Protein AF-A0A6B3CW30-F1 (afdb_monomer_lite)

Secondary structure (DSSP, 8-state):
-----STTTS--SEEEE--STTTTGGGGGGGS-GGGHHHHHS-SS---HHHHHHHHHHHHHHHHHTT-EEEEHHHHSTTSTTHHHHHH-GGGG-TTTTEEEETTEEEEEEE-B-SSGGGHHHHHHHHHHHHHTTPEE------TT--B-GGGEEEEEETTEEEEEEEESSSS-HHHHHHHHHHHTTTT-SEEEEEEPPTT---STTTEEE-SSS-EEEPPPPPPPPPTT--GGG----------S--SS----

Foldseek 3Di:
DPPAFFPLRFDDQEDEAEDLLVLCLLVVLVVDDLVCCCVPQVDNGRDPSVVSNVVSVVVVVVCVVVVHHYDYLLVQCVPDPLNVVSNHRPCLRPVQWQKAAGSNQNQAIEGWFWPDPSCPSSNVSSVSSSVSVRHYYQDFDDDPPFGGTRLQWGWGDDPNFTEIEGEDDATGHPVNQVSVCVRCPPPPGPYYHYDYDDPVDRHVNVAWHDNDNPDIDGDPPDPPPPDVDDDPPPPPDDDDPDDDPDDDDDDDD

Radius of gyration: 20.55 Å; chains: 1; bounding box: 49×52×63 Å

pLDDT: mean 84.9, std 19.63, range [30.05, 97.94]

Structure (mmCIF, N/CA/C/O backbone):
data_AF-A0A6B3CW30-F1
#
_entry.id   AF-A0A6B3CW30-F1
#
loop_
_atom_site.group_PDB
_atom_site.id
_atom_site.type_symbol
_atom_site.label_atom_id
_atom_site.label_alt_id
_atom_site.label_comp_id
_atom_site.label_asym_id
_atom_site.label_entity_id
_atom_site.label_seq_id
_atom_site.pdbx_PDB_ins_code
_atom_site.Cartn_x
_atom_site.Cartn_y
_atom_site.Cartn_z
_atom_site.occupancy
_atom_site.B_iso_or_equiv
_atom_site.auth_seq_id
_atom_site.auth_comp_id
_atom_site.auth_asym_id
_atom_site.auth_atom_id
_atom_site.pdbx_PDB_model_num
ATOM 1 N N . MET A 1 1 ? -24.627 1.132 18.236 1.00 42.47 1 MET A N 1
ATOM 2 C CA . MET A 1 1 ? -24.227 0.002 17.378 1.00 42.47 1 MET A CA 1
ATOM 3 C C . MET A 1 1 ? -23.179 0.519 16.415 1.00 42.47 1 MET A C 1
ATOM 5 O O . MET A 1 1 ? -23.536 1.265 15.515 1.00 42.47 1 MET A O 1
ATOM 9 N N . LEU A 1 2 ? -21.903 0.229 16.662 1.00 48.34 2 LEU A N 1
ATOM 10 C CA . LEU A 1 2 ? -20.857 0.372 15.648 1.00 48.34 2 LEU A CA 1
ATOM 11 C C . LEU A 1 2 ? -20.718 -1.011 15.014 1.00 48.34 2 LEU A C 1
ATOM 13 O O . LEU A 1 2 ? -19.964 -1.849 15.498 1.00 48.34 2 LEU A O 1
ATOM 17 N N . GLU A 1 3 ? -21.568 -1.291 14.032 1.00 54.41 3 GLU A N 1
ATOM 18 C CA . GLU A 1 3 ? -21.489 -2.526 13.256 1.00 54.41 3 GLU A CA 1
ATOM 19 C C . GLU A 1 3 ? -20.329 -2.416 12.250 1.00 54.41 3 GLU A C 1
ATOM 21 O O . GLU A 1 3 ? -20.228 -1.436 11.516 1.00 54.41 3 GLU A O 1
ATOM 26 N N . HIS A 1 4 ? -19.459 -3.432 12.245 1.00 59.06 4 HIS A N 1
ATOM 27 C CA . HIS A 1 4 ? -18.542 -3.794 11.154 1.00 59.06 4 HIS A CA 1
ATOM 28 C C . HIS A 1 4 ? -17.498 -2.749 10.718 1.00 59.06 4 HIS A C 1
ATOM 30 O O . HIS A 1 4 ? -17.544 -2.207 9.615 1.00 59.06 4 HIS A O 1
ATOM 36 N N . ILE A 1 5 ? -16.480 -2.536 11.557 1.00 69.44 5 ILE A N 1
ATOM 37 C CA . ILE A 1 5 ? -15.372 -1.605 11.278 1.00 69.44 5 ILE A CA 1
ATOM 38 C C . ILE A 1 5 ? -14.078 -2.272 10.760 1.00 69.44 5 ILE A C 1
ATOM 40 O O . ILE A 1 5 ? -13.119 -1.569 10.498 1.00 69.44 5 ILE A O 1
ATOM 44 N N . ALA A 1 6 ? -13.997 -3.594 10.592 1.00 66.12 6 ALA A N 1
ATOM 45 C CA . ALA A 1 6 ? -12.774 -4.273 10.132 1.00 66.12 6 ALA A CA 1
ATOM 46 C C . ALA A 1 6 ? -12.581 -4.239 8.597 1.00 66.12 6 ALA A C 1
ATOM 48 O O . ALA A 1 6 ? -13.544 -4.035 7.854 1.00 66.12 6 ALA A O 1
ATOM 49 N N . GLU A 1 7 ? -11.354 -4.496 8.108 1.00 69.75 7 GLU A N 1
ATOM 50 C CA . GLU A 1 7 ? -11.043 -4.528 6.661 1.00 69.75 7 GLU A CA 1
ATOM 51 C C . GLU A 1 7 ? -11.840 -5.613 5.924 1.00 69.75 7 GLU A C 1
ATOM 53 O O . GLU A 1 7 ? -12.329 -5.375 4.824 1.00 69.75 7 GLU A O 1
ATOM 58 N N . HIS A 1 8 ? -12.077 -6.769 6.552 1.00 69.19 8 HIS A N 1
ATOM 59 C CA . HIS A 1 8 ? -12.902 -7.836 5.971 1.00 69.19 8 HIS A CA 1
ATOM 60 C C . HIS A 1 8 ? -14.410 -7.561 6.036 1.00 69.19 8 HIS A C 1
ATOM 62 O O . HIS A 1 8 ? -15.180 -8.213 5.334 1.00 69.19 8 HIS A O 1
ATOM 68 N N . SER A 1 9 ? -14.852 -6.627 6.883 1.00 69.25 9 SER A N 1
ATOM 69 C CA . SER A 1 9 ? -16.276 -6.365 7.119 1.00 69.25 9 SER A CA 1
ATOM 70 C C . SER A 1 9 ? -16.791 -5.121 6.397 1.00 69.25 9 SER A C 1
ATOM 72 O O . SER A 1 9 ? -18.001 -4.968 6.235 1.00 69.25 9 SER A O 1
ATOM 74 N N . ARG A 1 10 ? -15.896 -4.228 5.950 1.00 77.81 10 ARG A N 1
ATOM 75 C CA . ARG A 1 10 ? -16.259 -3.040 5.175 1.00 77.81 10 ARG A CA 1
ATOM 76 C C . ARG A 1 10 ? -15.805 -3.184 3.731 1.00 77.81 10 ARG A C 1
ATOM 78 O O . ARG A 1 10 ? -14.625 -3.305 3.428 1.00 77.81 10 ARG A O 1
ATOM 85 N N . ARG A 1 11 ? -16.768 -3.091 2.823 1.00 83.06 11 ARG A N 1
ATOM 86 C CA . ARG A 1 11 ? -16.510 -3.070 1.387 1.00 83.06 11 ARG A CA 1
ATOM 87 C C . ARG A 1 11 ? -15.868 -1.728 0.991 1.00 83.06 11 ARG A C 1
ATOM 89 O O . ARG A 1 11 ? -16.533 -0.706 1.178 1.00 83.06 11 ARG A O 1
ATOM 96 N N . PRO A 1 12 ? -14.644 -1.688 0.430 1.00 87.75 12 PRO A N 1
ATOM 97 C CA . PRO A 1 12 ? -14.127 -0.465 -0.175 1.00 87.75 12 PRO A CA 1
ATOM 98 C C . PRO A 1 12 ? -14.989 -0.036 -1.366 1.00 87.75 12 PRO A C 1
ATOM 100 O O . PRO A 1 12 ? -15.433 -0.867 -2.162 1.00 87.75 12 PRO A O 1
ATOM 103 N N . GLU A 1 13 ? -15.205 1.271 -1.504 1.00 87.00 13 GLU A N 1
ATOM 104 C CA . GLU A 1 13 ? -15.898 1.837 -2.668 1.00 87.00 13 GLU A CA 1
ATOM 105 C C . GLU A 1 13 ? -15.031 1.741 -3.925 1.00 87.00 13 GLU A C 1
ATOM 107 O O . GLU A 1 13 ? -15.529 1.408 -5.003 1.00 87.00 13 GLU A O 1
ATOM 112 N N . ILE A 1 14 ? -13.726 1.987 -3.760 1.00 94.19 14 ILE A N 1
ATOM 113 C CA . ILE A 1 14 ? -12.718 1.994 -4.817 1.00 94.19 14 ILE A CA 1
ATOM 114 C C . ILE A 1 14 ? -11.568 1.058 -4.439 1.00 94.19 14 ILE A C 1
ATOM 116 O O . ILE A 1 14 ? -11.065 1.094 -3.319 1.00 94.19 14 ILE A O 1
ATOM 120 N N . VAL A 1 15 ? -11.121 0.254 -5.401 1.00 96.06 15 VAL A N 1
ATOM 121 C CA . VAL A 1 15 ? -9.870 -0.508 -5.340 1.00 96.06 15 VAL A CA 1
ATOM 122 C C . VAL A 1 15 ? -8.886 0.119 -6.323 1.00 96.06 15 VAL A C 1
ATOM 124 O O . VAL A 1 15 ? -9.154 0.179 -7.527 1.00 96.06 15 VAL A O 1
ATOM 127 N N . LEU A 1 16 ? -7.751 0.591 -5.804 1.00 96.81 16 LEU A N 1
ATOM 128 C CA . LEU A 1 16 ? -6.672 1.149 -6.614 1.00 96.81 16 LEU A CA 1
ATOM 129 C C . LEU A 1 16 ? -5.791 0.046 -7.191 1.00 96.81 16 LEU A C 1
ATOM 131 O O . LEU A 1 16 ? -5.219 -0.759 -6.455 1.00 96.81 16 LEU A O 1
ATOM 135 N N . LEU A 1 17 ? -5.655 0.060 -8.512 1.00 97.19 17 LEU A N 1
ATOM 136 C CA . LEU A 1 17 ? -4.824 -0.861 -9.275 1.00 97.19 17 LEU A CA 1
ATOM 137 C C . LEU A 1 17 ? -3.774 -0.090 -10.077 1.00 97.19 17 LEU A C 1
ATOM 139 O O . LEU A 1 17 ? -3.930 1.096 -10.374 1.00 97.19 17 LEU A O 1
ATOM 143 N N . HIS A 1 18 ? -2.716 -0.779 -10.482 1.00 96.75 18 HIS A N 1
ATOM 144 C CA . HIS A 1 18 ? -1.739 -0.241 -11.414 1.00 96.75 18 HIS A CA 1
ATOM 145 C C . HIS A 1 18 ? -1.259 -1.344 -12.348 1.00 96.75 18 HIS A C 1
ATOM 147 O O . HIS A 1 18 ? -0.779 -2.378 -11.892 1.00 96.75 18 HIS A O 1
ATOM 153 N N . ASP A 1 19 ? -1.399 -1.112 -13.653 1.00 95.38 19 ASP A N 1
ATOM 154 C CA . ASP A 1 19 ? -0.840 -1.988 -14.674 1.00 95.38 19 ASP A CA 1
ATOM 155 C C . ASP A 1 19 ? 0.451 -1.353 -15.216 1.00 95.38 19 ASP A C 1
ATOM 157 O O . ASP A 1 19 ? 0.366 -0.335 -15.908 1.00 95.38 19 ASP A O 1
ATOM 161 N N . PRO A 1 20 ? 1.632 -1.921 -14.917 1.00 93.31 20 PRO A N 1
ATOM 162 C CA . PRO A 1 20 ? 2.909 -1.397 -15.393 1.00 93.31 20 PRO A CA 1
ATOM 163 C C . PRO A 1 20 ? 3.145 -1.644 -16.895 1.00 93.31 20 PRO A C 1
ATOM 165 O O . PRO A 1 20 ? 4.035 -1.034 -17.492 1.00 93.31 20 PRO A O 1
ATOM 168 N N . VAL A 1 21 ? 2.387 -2.545 -17.535 1.00 93.75 21 VAL A N 1
ATOM 169 C CA . VAL A 1 21 ? 2.679 -3.008 -18.903 1.00 93.75 21 VAL A CA 1
ATOM 170 C C . VAL A 1 21 ? 2.445 -1.942 -19.977 1.00 93.75 21 VAL A C 1
ATOM 172 O O . VAL A 1 21 ? 3.343 -1.762 -20.802 1.00 93.75 21 VAL A O 1
ATOM 175 N N . PRO A 1 22 ? 1.312 -1.209 -20.011 1.00 92.50 22 PRO A N 1
ATOM 176 C CA . PRO A 1 22 ? 1.055 -0.207 -21.049 1.00 92.50 22 PRO A CA 1
ATOM 177 C C . PRO A 1 22 ? 2.102 0.909 -21.118 1.00 92.50 22 PRO A C 1
ATOM 179 O O . PRO A 1 22 ? 2.261 1.530 -22.166 1.00 92.50 22 PRO A O 1
ATOM 182 N N . PHE A 1 23 ? 2.818 1.147 -20.018 1.00 91.38 23 PHE A N 1
ATOM 183 C CA . PHE A 1 23 ? 3.852 2.173 -19.912 1.00 91.38 23 PHE A CA 1
ATOM 184 C C . PHE A 1 23 ? 5.266 1.642 -20.183 1.00 91.38 23 PHE A C 1
ATOM 186 O O . PHE A 1 23 ? 6.213 2.419 -20.257 1.00 91.38 23 PHE A O 1
ATOM 193 N N . GLY A 1 24 ? 5.425 0.324 -20.347 1.00 91.69 24 GLY A N 1
ATOM 194 C CA . GLY A 1 24 ? 6.736 -0.303 -20.495 1.00 91.69 24 GLY A CA 1
ATOM 195 C C . GLY A 1 24 ? 7.562 -0.311 -19.206 1.00 91.69 24 GLY A C 1
ATOM 196 O O . GLY A 1 24 ? 8.769 -0.522 -19.278 1.00 91.69 24 GLY A O 1
ATOM 197 N N . ALA A 1 25 ? 6.944 -0.130 -18.032 1.00 93.06 25 ALA A N 1
ATOM 198 C CA . ALA A 1 25 ? 7.663 -0.082 -16.755 1.00 93.06 25 ALA A CA 1
ATOM 199 C C . ALA A 1 25 ? 8.382 -1.403 -16.431 1.00 93.06 25 ALA A C 1
ATOM 201 O O . ALA A 1 25 ? 9.363 -1.413 -15.698 1.00 93.06 25 ALA A O 1
ATOM 202 N N . LEU A 1 26 ? 7.935 -2.527 -17.008 1.00 94.00 26 LEU A N 1
ATOM 203 C CA . LEU A 1 26 ? 8.609 -3.821 -16.861 1.00 94.00 26 LEU A CA 1
ATOM 204 C C . LEU A 1 26 ? 9.876 -3.956 -17.722 1.00 94.00 26 LEU A C 1
ATOM 206 O O . LEU A 1 26 ? 10.670 -4.850 -17.450 1.00 94.00 26 LEU A O 1
ATOM 210 N N . ASN A 1 27 ? 10.104 -3.085 -18.714 1.00 92.88 27 ASN A N 1
ATOM 211 C CA . ASN A 1 27 ? 11.265 -3.183 -19.612 1.00 92.88 27 ASN A CA 1
ATOM 212 C C . ASN A 1 27 ? 12.592 -3.001 -18.861 1.00 92.88 27 ASN A C 1
ATOM 214 O O . ASN A 1 27 ? 13.607 -3.562 -19.251 1.00 92.88 27 ASN A O 1
ATOM 218 N N . VAL A 1 28 ? 12.592 -2.269 -17.741 1.00 91.81 28 VAL A N 1
ATOM 219 C CA . VAL A 1 28 ? 13.783 -2.130 -16.886 1.00 91.81 28 VAL A CA 1
ATOM 220 C C . VAL A 1 28 ? 14.254 -3.479 -16.320 1.00 91.81 28 VAL A C 1
ATOM 222 O O . VAL A 1 28 ? 15.427 -3.639 -15.989 1.00 91.81 28 VAL A O 1
ATOM 225 N N . LEU A 1 29 ? 13.362 -4.475 -16.239 1.00 91.56 29 LEU A N 1
ATOM 226 C CA . LEU A 1 29 ? 13.707 -5.828 -15.802 1.00 91.56 29 LEU A CA 1
ATOM 227 C C . LEU A 1 29 ? 14.530 -6.586 -16.858 1.00 91.56 29 LEU A C 1
ATOM 229 O O . LEU A 1 29 ? 15.273 -7.486 -16.480 1.00 91.56 29 LEU A O 1
ATOM 233 N N . ASP A 1 30 ? 14.434 -6.223 -18.144 1.00 89.31 30 ASP A N 1
ATOM 234 C CA . ASP A 1 30 ? 15.264 -6.795 -19.220 1.00 89.31 30 ASP A CA 1
ATOM 235 C C . ASP A 1 30 ? 16.729 -6.329 -19.135 1.00 89.31 30 ASP A C 1
ATOM 237 O O . ASP A 1 30 ? 17.635 -6.984 -19.650 1.00 89.31 30 ASP A O 1
ATOM 241 N N . GLU A 1 31 ? 16.970 -5.184 -18.493 1.00 90.62 31 GLU A N 1
ATOM 242 C CA . GLU A 1 31 ? 18.283 -4.535 -18.427 1.00 90.62 31 GLU A CA 1
ATOM 243 C C . GLU A 1 31 ? 19.125 -4.992 -17.225 1.00 90.62 31 GLU A C 1
ATOM 245 O O . GLU A 1 31 ? 20.309 -4.654 -17.125 1.00 90.62 31 GLU A O 1
ATOM 250 N N . VAL A 1 32 ? 18.531 -5.748 -16.297 1.00 91.50 32 VAL A N 1
ATOM 251 C CA . VAL A 1 32 ? 19.180 -6.173 -15.053 1.00 91.50 32 VAL A CA 1
ATOM 252 C C . VAL A 1 32 ? 19.391 -7.689 -15.049 1.00 91.50 32 VAL A C 1
ATOM 254 O O . VAL A 1 32 ? 18.423 -8.437 -15.196 1.00 91.50 32 VAL A O 1
ATOM 257 N N . PRO A 1 33 ? 20.632 -8.175 -14.838 1.00 90.62 33 PRO A N 1
ATOM 258 C CA . PRO A 1 33 ? 20.894 -9.601 -14.674 1.00 90.62 33 PRO A CA 1
ATOM 259 C C . PRO A 1 33 ? 20.015 -10.213 -13.578 1.00 90.62 33 PRO A C 1
ATOM 261 O O . PRO A 1 33 ? 19.844 -9.626 -12.510 1.00 90.62 33 PRO A O 1
ATOM 264 N N . GLY A 1 34 ? 19.481 -11.415 -13.815 1.00 88.50 34 GLY A N 1
ATOM 265 C CA . GLY A 1 34 ? 18.516 -12.045 -12.901 1.00 88.50 34 GLY A CA 1
ATOM 266 C C . GLY A 1 34 ? 19.021 -12.210 -11.461 1.00 88.50 34 GLY A C 1
ATOM 267 O O . GLY A 1 34 ? 18.241 -12.093 -10.522 1.00 88.50 34 GLY A O 1
ATOM 268 N N . GLU A 1 35 ? 20.325 -12.416 -11.278 1.00 89.81 35 GLU A N 1
ATOM 269 C CA . GLU A 1 35 ? 20.983 -12.516 -9.968 1.00 89.81 35 GLU A CA 1
ATOM 270 C C . GLU A 1 35 ? 21.054 -11.193 -9.186 1.00 89.81 35 GLU A C 1
ATOM 272 O O . GLU A 1 35 ? 21.127 -11.218 -7.960 1.00 89.81 35 GLU A O 1
ATOM 277 N N . GLU A 1 36 ? 20.965 -10.045 -9.863 1.00 93.00 36 GLU A N 1
ATOM 278 C CA . GLU A 1 36 ? 20.975 -8.709 -9.246 1.00 93.00 36 GLU A CA 1
ATOM 279 C C . GLU A 1 36 ? 19.564 -8.123 -9.063 1.00 93.00 36 GLU A C 1
ATOM 281 O O . GLU A 1 36 ? 19.387 -7.065 -8.451 1.00 93.00 36 GLU A O 1
ATOM 286 N N . MET A 1 37 ? 18.541 -8.783 -9.611 1.00 92.81 37 MET A N 1
ATOM 287 C CA . MET A 1 37 ? 17.198 -8.220 -9.741 1.00 92.81 37 MET A CA 1
ATOM 288 C C . MET A 1 37 ? 16.534 -7.933 -8.387 1.00 92.81 37 MET A C 1
ATOM 290 O O . MET A 1 37 ? 15.904 -6.884 -8.217 1.00 92.81 37 MET A O 1
ATOM 294 N N . GLU A 1 38 ? 16.713 -8.816 -7.400 1.00 91.81 38 GLU A N 1
ATOM 295 C CA . GLU A 1 38 ? 16.127 -8.626 -6.067 1.00 91.81 38 GLU A CA 1
ATOM 296 C C . GLU A 1 38 ? 16.786 -7.451 -5.339 1.00 91.81 38 GLU A C 1
ATOM 298 O O . GLU A 1 38 ? 16.105 -6.686 -4.660 1.00 91.81 38 GLU A O 1
ATOM 303 N N . GLU A 1 39 ? 18.094 -7.262 -5.507 1.00 90.62 39 GLU A N 1
ATOM 304 C CA . GLU A 1 39 ? 18.825 -6.169 -4.868 1.00 90.62 39 GLU A CA 1
ATOM 305 C C . GLU A 1 39 ? 18.504 -4.817 -5.512 1.00 90.62 39 GLU A C 1
ATOM 307 O O . GLU A 1 39 ? 18.249 -3.838 -4.806 1.00 90.62 39 GLU A O 1
ATOM 312 N N . ARG A 1 40 ? 18.502 -4.767 -6.848 1.00 92.50 40 ARG A N 1
ATOM 313 C CA . ARG A 1 40 ? 18.401 -3.514 -7.604 1.00 92.50 40 ARG A CA 1
ATOM 314 C C . ARG A 1 40 ? 16.969 -3.047 -7.803 1.00 92.50 40 ARG A C 1
ATOM 316 O O . ARG A 1 40 ? 16.727 -1.845 -7.774 1.00 92.50 40 ARG A O 1
ATOM 323 N N . LEU A 1 41 ? 16.045 -3.979 -8.026 1.00 93.81 41 LEU A N 1
ATOM 324 C CA . LEU A 1 41 ? 14.675 -3.674 -8.445 1.00 93.81 41 LEU A CA 1
ATOM 325 C C . LEU A 1 41 ? 13.610 -4.257 -7.513 1.00 93.81 41 LEU A C 1
ATOM 327 O O . LEU A 1 41 ? 12.448 -3.896 -7.652 1.00 93.81 41 LEU A O 1
ATOM 331 N N . LEU A 1 42 ? 13.997 -5.093 -6.539 1.00 94.62 42 LEU A N 1
ATOM 332 C CA . LEU A 1 42 ? 13.097 -5.801 -5.615 1.00 94.62 42 LEU A CA 1
ATOM 333 C C . LEU A 1 42 ? 12.217 -6.869 -6.283 1.00 94.62 42 LEU A C 1
ATOM 335 O O . LEU A 1 42 ? 11.208 -7.291 -5.718 1.00 94.62 42 LEU A O 1
ATOM 339 N N . PHE A 1 43 ? 12.638 -7.372 -7.446 1.00 94.25 43 PHE A N 1
ATOM 340 C CA . PHE A 1 43 ? 11.983 -8.477 -8.145 1.00 94.25 43 PHE A CA 1
ATOM 341 C C . PHE A 1 43 ? 12.799 -9.762 -8.005 1.00 94.25 43 PHE A C 1
ATOM 343 O O . PHE A 1 43 ? 14.012 -9.766 -8.158 1.00 94.25 43 PHE A O 1
ATOM 350 N N . ARG A 1 44 ? 12.133 -10.889 -7.735 1.00 91.62 44 ARG A N 1
ATOM 351 C CA . ARG A 1 44 ? 12.808 -12.201 -7.645 1.00 91.62 44 ARG A CA 1
ATOM 352 C C . ARG A 1 44 ? 13.129 -12.811 -9.005 1.00 91.62 44 ARG A C 1
ATOM 354 O O . ARG A 1 44 ? 13.963 -13.704 -9.096 1.00 91.62 44 ARG A O 1
ATOM 361 N N . ALA A 1 45 ? 12.379 -12.413 -10.023 1.00 91.50 45 ALA A N 1
ATOM 362 C CA . ALA A 1 45 ? 12.503 -12.911 -11.378 1.00 91.50 45 ALA A CA 1
ATOM 363 C C . ALA A 1 45 ? 11.769 -11.975 -12.334 1.00 91.50 45 ALA A C 1
ATOM 365 O O . ALA A 1 45 ? 10.823 -11.282 -11.946 1.00 91.50 45 ALA A O 1
ATOM 366 N N . GLN A 1 46 ? 12.168 -12.035 -13.599 1.00 90.75 46 GLN A N 1
ATOM 367 C CA . GLN A 1 46 ? 11.485 -11.344 -14.671 1.00 90.75 46 GLN A CA 1
ATOM 368 C C . GLN A 1 46 ? 10.133 -12.019 -14.971 1.00 90.75 46 GLN A C 1
ATOM 370 O O . GLN A 1 46 ? 10.099 -13.227 -15.238 1.00 90.75 46 GLN A O 1
ATOM 375 N N . PRO A 1 47 ? 9.010 -11.283 -14.946 1.00 92.00 47 PRO A N 1
ATOM 376 C CA . PRO A 1 47 ? 7.731 -11.811 -15.386 1.00 92.00 47 PRO A CA 1
ATOM 377 C C . PRO A 1 47 ? 7.687 -11.914 -16.915 1.00 92.00 47 PRO A C 1
ATOM 379 O O . PRO A 1 47 ? 8.212 -11.068 -17.634 1.00 92.00 47 PRO A O 1
ATOM 382 N N . GLU A 1 48 ? 6.978 -12.915 -17.434 1.00 93.94 48 GLU A N 1
ATOM 383 C CA . GLU A 1 48 ? 6.627 -12.936 -18.853 1.00 93.94 48 GLU A CA 1
ATOM 384 C C . GLU A 1 48 ? 5.540 -11.877 -19.115 1.00 93.94 48 GLU A C 1
ATOM 386 O O . GLU A 1 48 ? 4.368 -12.089 -18.793 1.00 93.94 48 GLU A O 1
ATOM 391 N N . THR A 1 49 ? 5.919 -10.738 -19.701 1.00 94.00 49 THR A N 1
ATOM 392 C CA . THR A 1 49 ? 5.082 -9.529 -19.837 1.00 94.00 49 THR A CA 1
ATOM 393 C C . THR A 1 49 ? 3.687 -9.798 -20.398 1.00 94.00 49 THR A C 1
ATOM 395 O O . THR A 1 49 ? 2.692 -9.305 -19.865 1.00 94.00 49 THR A O 1
ATOM 398 N N . ARG A 1 50 ? 3.575 -10.619 -21.452 1.00 94.19 50 ARG A N 1
ATOM 399 C CA . ARG A 1 50 ? 2.277 -10.926 -22.073 1.00 94.19 50 ARG A CA 1
ATOM 400 C C . ARG A 1 50 ? 1.362 -11.688 -21.119 1.00 94.19 50 ARG A C 1
ATOM 402 O O . ARG A 1 50 ? 0.181 -11.364 -21.005 1.00 94.19 50 ARG A O 1
ATOM 409 N N . ARG A 1 51 ? 1.894 -12.703 -20.441 1.00 96.44 51 ARG A N 1
ATOM 410 C CA . ARG A 1 51 ? 1.143 -13.482 -19.457 1.00 96.44 51 ARG A CA 1
ATOM 411 C C . ARG A 1 51 ? 0.799 -12.653 -18.228 1.00 96.44 51 ARG A C 1
ATOM 413 O O . ARG A 1 51 ? -0.334 -12.749 -17.765 1.00 96.44 51 ARG A O 1
ATOM 420 N N . PHE A 1 52 ? 1.720 -11.818 -17.753 1.00 95.62 52 PHE A N 1
ATOM 421 C CA . PHE A 1 52 ? 1.462 -10.884 -16.661 1.00 95.62 52 PHE A CA 1
ATOM 422 C C . PHE A 1 52 ? 0.280 -9.962 -16.993 1.00 95.62 52 PHE A C 1
ATOM 424 O O . PHE A 1 52 ? -0.670 -9.900 -16.220 1.00 95.62 52 PHE A O 1
ATOM 431 N N . ALA A 1 53 ? 0.272 -9.337 -18.176 1.00 95.50 53 ALA A N 1
ATOM 432 C CA . ALA A 1 53 ? -0.816 -8.452 -18.601 1.00 95.50 53 ALA A CA 1
ATOM 433 C C . ALA A 1 53 ? -2.180 -9.168 -18.626 1.00 95.50 53 ALA A C 1
ATOM 435 O O . ALA A 1 53 ? -3.188 -8.634 -18.163 1.00 95.50 53 ALA A O 1
ATOM 436 N N . LEU A 1 54 ? -2.216 -10.409 -19.131 1.00 97.44 54 LEU A N 1
ATOM 437 C CA . LEU A 1 54 ? -3.433 -11.227 -19.137 1.00 97.44 54 LEU A CA 1
ATOM 438 C C . LEU A 1 54 ? -3.913 -11.552 -17.716 1.00 97.44 54 LEU A C 1
ATOM 440 O O . LEU A 1 54 ? -5.109 -11.470 -17.443 1.00 97.44 54 LEU A O 1
ATOM 444 N N . GLN A 1 55 ? -2.995 -11.898 -16.811 1.00 97.50 55 GLN A N 1
ATOM 445 C CA . GLN A 1 55 ? -3.315 -12.194 -15.413 1.00 97.50 55 GLN A CA 1
ATOM 446 C C . GLN A 1 55 ? -3.792 -10.949 -14.660 1.00 97.50 55 GLN A C 1
ATOM 448 O O . GLN A 1 55 ? -4.779 -11.030 -13.933 1.00 97.50 55 GLN A O 1
ATOM 453 N N . HIS A 1 56 ? -3.144 -9.803 -14.870 1.00 97.00 56 HIS A N 1
ATOM 454 C CA . HIS A 1 56 ? -3.529 -8.540 -14.250 1.00 97.00 56 HIS A CA 1
ATOM 455 C C . HIS A 1 56 ? -4.922 -8.088 -14.711 1.00 97.00 56 HIS A C 1
ATOM 457 O O . HIS A 1 56 ? -5.762 -7.728 -13.886 1.00 97.00 56 HIS A O 1
ATOM 463 N N . ARG A 1 57 ? -5.221 -8.189 -16.016 1.00 96.88 57 ARG A N 1
ATOM 464 C CA . ARG A 1 57 ? -6.569 -7.918 -16.539 1.00 96.88 57 ARG A CA 1
ATOM 465 C C . ARG A 1 57 ? -7.612 -8.855 -15.930 1.00 96.88 57 ARG A C 1
ATOM 467 O O . ARG A 1 57 ? -8.628 -8.373 -15.445 1.00 96.88 57 ARG A O 1
ATOM 474 N N . ALA A 1 58 ? -7.353 -10.163 -15.913 1.00 97.94 58 ALA A N 1
ATOM 475 C CA . ALA A 1 58 ? -8.281 -11.132 -15.331 1.00 97.94 58 ALA A CA 1
ATOM 476 C C . ALA A 1 58 ? -8.525 -10.873 -13.832 1.00 97.94 58 ALA A C 1
ATOM 478 O O . ALA A 1 58 ? -9.647 -11.015 -13.350 1.00 97.94 58 ALA A O 1
ATOM 479 N N . PHE A 1 59 ? -7.491 -10.454 -13.097 1.00 97.44 59 PHE A N 1
ATOM 480 C CA . PHE A 1 59 ? -7.606 -10.044 -11.699 1.00 97.44 59 PHE A CA 1
ATOM 481 C C . PHE A 1 59 ? -8.499 -8.806 -11.536 1.00 97.44 59 PHE A C 1
ATOM 483 O O . PHE A 1 59 ? -9.441 -8.836 -10.746 1.00 97.44 59 PHE A O 1
ATOM 490 N N . ALA A 1 60 ? -8.268 -7.751 -12.323 1.00 96.75 60 ALA A N 1
ATOM 491 C CA . ALA A 1 60 ? -9.094 -6.544 -12.300 1.00 96.75 60 ALA A CA 1
ATOM 492 C C . ALA A 1 60 ? -10.562 -6.831 -12.671 1.00 96.75 60 ALA A C 1
ATOM 494 O O . ALA A 1 60 ? -11.477 -6.345 -12.008 1.00 96.75 60 ALA A O 1
ATOM 495 N N . GLU A 1 61 ? -10.798 -7.671 -13.684 1.00 97.56 61 GLU A N 1
ATOM 496 C CA . GLU A 1 61 ? -12.137 -8.113 -14.090 1.00 97.56 61 GLU A CA 1
ATOM 497 C C . GLU A 1 61 ? -12.841 -8.911 -12.985 1.00 97.56 61 GLU A C 1
ATOM 499 O O . GLU A 1 61 ? -14.036 -8.720 -12.768 1.00 97.56 61 GLU A O 1
ATOM 504 N N . ALA A 1 62 ? -12.123 -9.762 -12.246 1.00 97.75 62 ALA A N 1
ATOM 505 C CA . ALA A 1 62 ? -12.690 -10.504 -11.121 1.00 97.75 62 ALA A CA 1
ATOM 506 C C . ALA A 1 62 ? -13.112 -9.577 -9.966 1.00 97.75 62 ALA A C 1
ATOM 508 O O . ALA A 1 62 ? -14.194 -9.749 -9.401 1.00 97.75 62 ALA A O 1
ATOM 509 N N . ILE A 1 63 ? -12.299 -8.563 -9.648 1.00 95.81 63 ILE A N 1
ATOM 510 C CA . ILE A 1 63 ? -12.631 -7.544 -8.639 1.00 95.81 63 ILE A CA 1
ATOM 511 C C . ILE A 1 63 ? -13.861 -6.742 -9.083 1.00 95.81 63 ILE A C 1
ATOM 513 O O . ILE A 1 63 ? -14.828 -6.609 -8.329 1.00 95.81 63 ILE A O 1
ATOM 517 N N . ALA A 1 64 ? -13.874 -6.263 -10.327 1.00 95.44 64 ALA A N 1
ATOM 518 C CA . ALA A 1 64 ? -15.016 -5.544 -10.879 1.00 95.44 64 ALA A CA 1
ATOM 519 C C . ALA A 1 64 ? -16.283 -6.419 -10.932 1.00 95.44 64 ALA A C 1
ATOM 521 O O . ALA A 1 64 ? -17.372 -5.949 -10.610 1.00 95.44 64 ALA A O 1
ATOM 522 N N . GLY A 1 65 ? -16.150 -7.707 -11.263 1.00 96.12 65 GLY A N 1
ATOM 523 C CA . GLY A 1 65 ? -17.240 -8.686 -11.287 1.00 96.12 65 GLY A CA 1
ATOM 524 C C . GLY A 1 65 ? -17.835 -8.986 -9.907 1.00 96.12 65 GLY A C 1
ATOM 525 O O . GLY A 1 65 ? -19.032 -9.244 -9.801 1.00 96.12 65 GLY A O 1
ATOM 526 N N . ALA A 1 66 ? -17.043 -8.864 -8.837 1.00 93.75 66 ALA A N 1
ATOM 527 C CA . ALA A 1 66 ? -17.540 -8.853 -7.457 1.00 93.75 66 ALA A CA 1
ATOM 528 C C . ALA A 1 66 ? -18.229 -7.518 -7.072 1.00 93.75 66 ALA A C 1
ATOM 530 O O . ALA A 1 66 ? -18.754 -7.364 -5.966 1.00 93.75 66 ALA A O 1
ATOM 531 N N . GLY A 1 67 ? -18.271 -6.556 -8.000 1.00 93.44 67 GLY A N 1
ATOM 532 C CA . GLY A 1 67 ? -18.973 -5.275 -7.932 1.00 93.44 67 GLY A CA 1
ATOM 533 C C . GLY A 1 67 ? -18.154 -4.132 -7.328 1.00 93.44 67 GLY A C 1
ATOM 534 O O . GLY A 1 67 ? -18.733 -3.150 -6.868 1.00 93.44 67 GLY A O 1
ATOM 535 N N . PHE A 1 68 ? -16.840 -4.281 -7.177 1.00 94.31 68 PHE A N 1
ATOM 536 C CA . PHE A 1 68 ? -15.984 -3.193 -6.697 1.00 94.31 68 PHE A CA 1
ATOM 537 C C . PHE A 1 68 ? -15.689 -2.203 -7.827 1.00 94.31 68 PHE A C 1
ATOM 539 O O . PHE A 1 68 ? -15.580 -2.594 -8.989 1.00 94.31 68 PHE A O 1
ATOM 546 N N . THR A 1 69 ? -15.506 -0.925 -7.494 1.00 95.62 69 THR A N 1
ATOM 547 C CA . THR A 1 69 ? -15.047 0.058 -8.481 1.00 95.62 69 THR A CA 1
ATOM 548 C C . THR A 1 69 ? -13.531 -0.008 -8.583 1.00 95.62 69 THR A C 1
ATOM 550 O O . THR A 1 69 ? -12.830 0.357 -7.646 1.00 95.62 69 THR A O 1
ATOM 553 N N . CYS A 1 70 ? -13.000 -0.436 -9.722 1.00 96.56 70 CYS A N 1
ATOM 554 C CA . CYS A 1 70 ? -11.565 -0.352 -9.981 1.00 96.56 70 CYS A CA 1
ATOM 555 C C . CYS A 1 70 ? -11.199 1.026 -10.552 1.00 96.56 70 CYS A C 1
ATOM 557 O O . CYS A 1 70 ? -11.912 1.571 -11.405 1.00 96.56 70 CYS A O 1
ATOM 559 N N . ARG A 1 71 ? -10.080 1.587 -10.091 1.00 97.12 71 ARG A N 1
ATOM 560 C CA . ARG A 1 71 ? -9.450 2.788 -10.660 1.00 97.12 71 ARG A CA 1
ATOM 561 C C . ARG A 1 71 ? -7.964 2.537 -10.841 1.00 97.12 71 ARG A C 1
ATOM 563 O O . ARG A 1 71 ? -7.330 1.963 -9.956 1.00 97.12 71 ARG A O 1
ATOM 570 N N . TYR A 1 72 ? -7.421 2.968 -11.973 1.00 96.44 72 TYR A N 1
ATOM 571 C CA . TYR A 1 72 ? -6.001 2.804 -12.255 1.00 96.44 72 TYR A CA 1
ATOM 572 C C . TYR A 1 72 ? -5.216 4.046 -11.848 1.00 96.44 72 TYR A C 1
ATOM 574 O O . TYR A 1 72 ? -5.640 5.166 -12.125 1.00 96.44 72 TYR A O 1
ATOM 582 N N . LEU A 1 73 ? -4.033 3.862 -11.251 1.00 95.38 73 LEU A N 1
ATOM 583 C CA . LEU A 1 73 ? -3.181 4.992 -10.858 1.00 95.38 73 LEU A CA 1
ATOM 584 C C . LEU A 1 73 ? -2.899 5.942 -12.026 1.00 95.38 73 LEU A C 1
ATOM 586 O O . LEU A 1 73 ? -3.010 7.149 -11.856 1.00 95.38 73 LEU A O 1
ATOM 590 N N . GLY A 1 74 ? -2.597 5.409 -13.215 1.00 91.88 74 GLY A N 1
ATOM 591 C CA . GLY A 1 74 ? -2.294 6.226 -14.394 1.00 91.88 74 GLY A CA 1
ATOM 592 C C . GLY A 1 74 ? -3.439 7.156 -14.813 1.00 91.88 74 GLY A C 1
ATOM 593 O O . GLY A 1 74 ? -3.175 8.239 -15.320 1.00 91.88 74 GLY A O 1
ATOM 594 N N . GLU A 1 75 ? -4.693 6.772 -14.554 1.00 93.38 75 GLU A N 1
ATOM 595 C CA . GLU A 1 75 ? -5.870 7.618 -14.805 1.00 93.38 75 GLU A CA 1
ATOM 596 C C . GLU A 1 75 ? -5.977 8.742 -13.769 1.00 93.38 75 GLU A C 1
ATOM 598 O O . GLU A 1 75 ? -6.337 9.865 -14.105 1.00 93.38 75 GLU A O 1
ATOM 603 N N . LEU A 1 76 ? -5.652 8.442 -12.508 1.00 95.19 76 LEU A N 1
ATOM 604 C CA . LEU A 1 76 ? -5.764 9.382 -11.392 1.00 95.19 76 LEU A CA 1
ATOM 605 C C . LEU A 1 76 ? -4.629 10.410 -11.365 1.00 95.19 76 LEU A C 1
ATOM 607 O O . LEU A 1 76 ? -4.840 11.536 -10.927 1.00 95.19 76 LEU A O 1
ATOM 611 N N . VAL A 1 77 ? -3.432 10.035 -11.829 1.00 95.44 77 VAL A N 1
ATOM 612 C CA . VAL A 1 77 ? -2.243 10.903 -11.802 1.00 95.44 77 VAL A CA 1
ATOM 613 C C . VAL A 1 77 ? -1.852 11.467 -13.172 1.00 95.44 77 VAL A C 1
ATOM 615 O O . VAL A 1 77 ? -0.809 12.112 -13.267 1.00 95.44 77 VAL A O 1
ATOM 618 N N . GLY A 1 78 ? -2.662 11.241 -14.214 1.00 90.25 78 GLY A N 1
ATOM 619 C CA . GLY A 1 78 ? -2.361 11.541 -15.625 1.00 90.25 78 GLY A CA 1
ATOM 620 C C . GLY A 1 78 ? -1.851 12.957 -15.911 1.00 90.25 78 GLY A C 1
ATOM 621 O O . GLY A 1 78 ? -0.908 13.128 -16.678 1.00 90.25 78 GLY A O 1
ATOM 622 N N . ASP A 1 79 ? -2.420 13.957 -15.238 1.00 89.56 79 ASP A N 1
ATOM 623 C CA . ASP A 1 79 ? -2.062 15.374 -15.413 1.00 89.56 79 ASP A CA 1
ATOM 624 C C . ASP A 1 79 ? -1.061 15.886 -14.362 1.00 89.56 79 ASP A C 1
ATOM 626 O O . ASP A 1 79 ? -0.742 17.075 -14.300 1.00 89.56 79 ASP A O 1
ATOM 630 N N . SER A 1 80 ? -0.575 15.003 -13.489 1.00 93.25 80 SER A N 1
ATOM 631 C CA . SER A 1 80 ? 0.289 15.373 -12.372 1.00 93.25 80 SER A CA 1
ATOM 632 C C . SER A 1 80 ? 1.774 15.252 -12.726 1.00 93.25 80 SER A C 1
ATOM 634 O O . SER A 1 80 ? 2.182 14.492 -13.607 1.00 93.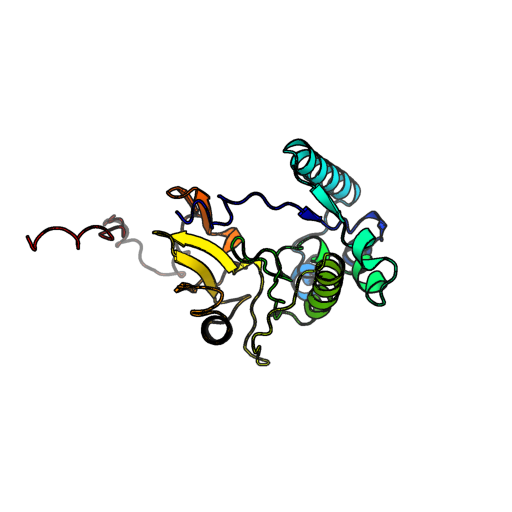25 80 SER A O 1
ATOM 636 N N . ALA A 1 81 ? 2.625 15.942 -11.963 1.00 92.88 81 ALA A N 1
ATOM 637 C CA . ALA A 1 81 ? 4.076 15.878 -12.142 1.00 92.88 81 ALA A CA 1
ATOM 638 C C . ALA A 1 81 ? 4.671 14.475 -11.895 1.00 92.88 81 ALA A C 1
ATOM 640 O O . ALA A 1 81 ? 5.786 14.202 -12.340 1.00 92.88 81 ALA A O 1
ATOM 641 N N . CYS A 1 82 ? 3.953 13.581 -11.203 1.00 93.50 82 CYS A N 1
ATOM 642 C CA . CYS A 1 82 ? 4.422 12.231 -10.897 1.00 93.50 82 CYS A CA 1
ATOM 643 C C . CYS A 1 82 ? 3.962 11.173 -11.917 1.00 93.50 82 CYS A C 1
ATOM 645 O O . CYS A 1 82 ? 4.321 10.006 -11.770 1.00 93.50 82 CYS A O 1
ATOM 647 N N . PHE A 1 83 ? 3.254 11.558 -12.990 1.00 92.75 83 PHE A N 1
ATOM 648 C CA . PHE A 1 83 ? 2.828 10.625 -14.043 1.00 92.75 83 PHE A CA 1
ATOM 649 C C . PHE A 1 83 ? 3.999 9.841 -14.654 1.00 92.75 83 PHE A C 1
ATOM 651 O O . PHE A 1 83 ? 3.894 8.638 -14.880 1.00 92.75 83 PHE A O 1
ATOM 658 N N . GLY A 1 84 ? 5.146 10.498 -14.864 1.00 91.62 84 GLY A N 1
ATOM 659 C CA . GLY A 1 84 ? 6.346 9.837 -15.386 1.00 91.62 84 GLY A CA 1
ATOM 660 C C . GLY A 1 84 ? 6.843 8.705 -14.482 1.00 91.62 84 GLY A C 1
ATOM 661 O O . GLY A 1 84 ? 7.207 7.650 -14.986 1.00 91.62 84 GLY A O 1
ATOM 662 N N . ILE A 1 85 ? 6.775 8.896 -13.159 1.00 91.31 85 ILE A N 1
ATOM 663 C CA . ILE A 1 85 ? 7.126 7.870 -12.164 1.00 91.31 85 ILE A CA 1
ATOM 664 C C . ILE A 1 85 ? 6.141 6.706 -12.267 1.00 91.31 85 ILE A C 1
ATOM 666 O O . ILE A 1 85 ? 6.563 5.553 -12.336 1.00 91.31 85 ILE A O 1
ATOM 670 N N . ALA A 1 86 ? 4.840 7.015 -12.351 1.00 89.25 86 ALA A N 1
ATOM 671 C CA . ALA A 1 86 ? 3.798 6.012 -12.533 1.00 89.25 86 ALA A CA 1
ATOM 672 C C . ALA A 1 86 ? 4.019 5.148 -13.782 1.00 89.25 86 ALA A C 1
ATOM 674 O O . ALA A 1 86 ? 3.695 3.969 -13.770 1.00 89.25 86 ALA A O 1
ATOM 675 N N . GLY A 1 87 ? 4.591 5.714 -14.845 1.00 91.06 87 GLY A N 1
ATOM 676 C CA . GLY A 1 87 ? 4.898 4.977 -16.067 1.00 91.06 87 GLY A CA 1
ATOM 677 C C . GLY A 1 87 ? 6.214 4.192 -16.056 1.00 91.06 87 GLY A C 1
ATOM 678 O O . GLY A 1 87 ? 6.423 3.381 -16.952 1.00 91.06 87 GLY A O 1
ATOM 679 N N . SER A 1 88 ? 7.110 4.422 -15.093 1.00 92.88 88 SER A N 1
ATOM 680 C CA . SER A 1 88 ? 8.464 3.846 -15.108 1.00 92.88 88 SER A CA 1
ATOM 681 C C . SER A 1 88 ? 8.777 2.900 -13.952 1.00 92.88 88 SER A C 1
ATOM 683 O O . SER A 1 88 ? 9.735 2.141 -14.053 1.00 92.88 88 SER A O 1
ATOM 685 N N . ASP A 1 89 ? 8.030 2.960 -12.848 1.00 95.00 89 ASP A N 1
ATOM 686 C CA . ASP A 1 89 ? 8.313 2.156 -11.658 1.00 95.00 89 ASP A CA 1
ATOM 687 C C . ASP A 1 89 ? 7.537 0.824 -11.671 1.00 95.00 89 ASP A C 1
ATOM 689 O O . ASP A 1 89 ? 6.314 0.822 -11.502 1.00 95.00 89 ASP A O 1
ATOM 693 N N . PRO A 1 90 ? 8.213 -0.330 -11.830 1.00 94.94 90 PRO A N 1
ATOM 694 C CA . PRO A 1 90 ? 7.538 -1.623 -11.862 1.00 94.94 90 PRO A CA 1
ATOM 695 C C . PRO A 1 90 ? 6.944 -2.031 -10.503 1.00 94.94 90 PRO A C 1
ATOM 697 O O . PRO A 1 90 ? 6.028 -2.852 -10.472 1.00 94.94 90 PRO A O 1
ATOM 700 N N . ASN A 1 91 ? 7.422 -1.481 -9.378 1.00 96.06 91 ASN A N 1
ATOM 701 C CA . ASN A 1 91 ? 6.927 -1.840 -8.044 1.00 96.06 91 ASN A CA 1
ATOM 702 C C . ASN A 1 91 ? 5.557 -1.225 -7.731 1.00 96.06 91 ASN A C 1
ATOM 704 O O . ASN A 1 91 ? 4.850 -1.746 -6.869 1.00 96.06 91 ASN A O 1
ATOM 708 N N . LEU A 1 92 ? 5.123 -0.196 -8.471 1.00 95.38 92 LEU A N 1
ATOM 709 C CA . LEU A 1 92 ? 3.812 0.440 -8.284 1.00 95.38 92 LEU A CA 1
ATOM 710 C C . LEU A 1 92 ? 2.622 -0.500 -8.499 1.00 95.38 92 LEU A C 1
ATOM 712 O O . LEU A 1 92 ? 1.517 -0.191 -8.056 1.00 95.38 92 LEU A O 1
ATOM 716 N N . MET A 1 93 ? 2.827 -1.662 -9.129 1.00 95.25 93 MET A N 1
ATOM 717 C CA . MET A 1 93 ? 1.805 -2.711 -9.194 1.00 95.25 93 MET A CA 1
ATOM 718 C C . MET A 1 93 ? 1.421 -3.244 -7.801 1.00 95.25 93 MET A C 1
ATOM 720 O O . MET A 1 93 ? 0.304 -3.719 -7.604 1.00 95.25 93 MET A O 1
ATOM 724 N N . PHE A 1 94 ? 2.315 -3.120 -6.814 1.00 96.06 94 PHE A N 1
ATOM 725 C CA . PHE A 1 94 ? 2.066 -3.427 -5.407 1.00 96.06 94 PHE A CA 1
ATOM 726 C C . PHE A 1 94 ? 1.537 -2.194 -4.663 1.00 96.06 94 PHE A C 1
ATOM 728 O O . PHE A 1 94 ? 2.149 -1.692 -3.720 1.00 96.06 94 PHE A O 1
ATOM 735 N N . THR A 1 95 ? 0.352 -1.722 -5.061 1.00 96.38 95 THR A N 1
ATOM 736 C CA . THR A 1 95 ? -0.295 -0.518 -4.497 1.00 96.38 95 THR A CA 1
ATOM 737 C C . THR A 1 95 ? -0.529 -0.585 -2.982 1.00 96.38 95 THR A C 1
ATOM 739 O O . THR A 1 95 ? -0.745 0.440 -2.346 1.00 96.38 95 THR A O 1
ATOM 742 N N . ARG A 1 96 ? -0.462 -1.776 -2.377 1.00 95.75 96 ARG A N 1
ATOM 743 C CA . ARG A 1 96 ? -0.627 -1.997 -0.935 1.00 95.75 96 ARG A CA 1
ATOM 744 C C . ARG A 1 96 ? 0.445 -1.319 -0.080 1.00 95.75 96 ARG A C 1
ATOM 746 O O . ARG A 1 96 ? 0.148 -0.927 1.041 1.00 95.75 96 ARG A O 1
ATOM 753 N N . ASP A 1 97 ? 1.676 -1.201 -0.567 1.00 96.44 97 ASP A N 1
ATOM 754 C CA . ASP A 1 97 ? 2.799 -0.889 0.323 1.00 96.44 97 ASP A CA 1
ATOM 755 C C . ASP A 1 97 ? 2.999 0.602 0.578 1.00 96.44 97 ASP A C 1
ATOM 757 O O . ASP A 1 97 ? 3.488 0.969 1.644 1.00 96.44 97 ASP A O 1
ATOM 761 N N . ALA A 1 98 ? 2.650 1.459 -0.381 1.00 97.00 98 ALA A N 1
ATOM 762 C CA . ALA A 1 98 ? 3.015 2.874 -0.336 1.00 97.00 98 ALA A CA 1
ATOM 763 C C . ALA A 1 98 ? 1.986 3.765 0.391 1.00 97.00 98 ALA A C 1
ATOM 765 O O . ALA A 1 98 ? 2.299 4.904 0.750 1.00 97.00 98 ALA A O 1
ATOM 766 N N . ALA A 1 99 ? 0.775 3.259 0.642 1.00 96.69 99 ALA A N 1
ATOM 767 C CA . ALA A 1 99 ? -0.244 3.943 1.430 1.00 96.69 99 ALA A CA 1
ATOM 768 C C . ALA A 1 99 ? -1.165 2.950 2.144 1.00 96.69 99 ALA A C 1
ATOM 770 O O . ALA A 1 99 ? -1.527 1.905 1.609 1.00 96.69 99 ALA A O 1
ATOM 771 N N . ILE A 1 100 ? -1.582 3.319 3.350 1.00 96.25 100 ILE A N 1
ATOM 772 C CA . ILE A 1 100 ? -2.462 2.530 4.208 1.00 96.25 100 ILE A CA 1
ATOM 773 C C . ILE A 1 100 ? -3.790 3.271 4.330 1.00 96.25 100 ILE A C 1
ATOM 775 O O . ILE A 1 100 ? -3.814 4.467 4.614 1.00 96.25 100 ILE A O 1
ATOM 779 N N . THR A 1 101 ? -4.900 2.565 4.150 1.00 95.31 101 THR A N 1
ATOM 780 C CA . THR A 1 101 ? -6.247 3.101 4.394 1.00 95.31 101 THR A CA 1
ATOM 781 C C . THR A 1 101 ? -6.853 2.434 5.620 1.00 95.31 101 THR A C 1
ATOM 783 O O . THR A 1 101 ? -6.476 1.319 5.986 1.00 95.31 101 THR A O 1
ATOM 786 N N . LEU A 1 102 ? -7.772 3.131 6.290 1.00 94.00 102 LEU A N 1
ATOM 787 C CA . LEU A 1 102 ? -8.435 2.629 7.489 1.00 94.00 102 LEU A CA 1
ATOM 788 C C . LEU A 1 102 ? -9.927 2.433 7.212 1.00 94.00 102 LEU A C 1
ATOM 790 O O . LEU A 1 102 ? -10.611 3.402 6.879 1.00 94.00 102 LEU A O 1
ATOM 794 N N . PRO A 1 103 ? -10.484 1.230 7.422 1.00 91.94 103 PRO A N 1
ATOM 795 C CA . PRO A 1 103 ? -11.890 0.984 7.132 1.00 91.94 103 PRO A CA 1
ATOM 796 C C . PRO A 1 103 ? -12.843 1.853 7.961 1.00 91.94 103 PRO A C 1
ATOM 798 O O . PRO A 1 103 ? -13.925 2.167 7.497 1.00 91.94 103 PRO A O 1
ATOM 801 N N . TRP A 1 104 ? -12.483 2.294 9.166 1.00 92.12 104 TRP A N 1
ATOM 802 C CA . TRP A 1 104 ? -13.309 3.202 9.985 1.00 92.12 104 TRP A CA 1
ATOM 803 C C . TRP A 1 104 ? -13.034 4.693 9.753 1.00 92.12 104 TRP A C 1
ATOM 805 O O . TRP A 1 104 ? -13.720 5.525 10.342 1.00 92.12 104 TRP A O 1
ATOM 815 N N . ALA A 1 105 ? -12.049 5.042 8.927 1.00 93.00 105 ALA A N 1
ATOM 816 C CA . ALA A 1 105 ? -11.718 6.421 8.588 1.00 93.00 105 ALA A CA 1
ATOM 817 C C . ALA A 1 105 ? -11.511 6.524 7.062 1.00 93.00 105 ALA A C 1
ATOM 819 O O . ALA A 1 105 ? -10.381 6.646 6.599 1.00 93.00 105 ALA A O 1
ATOM 820 N N . PRO A 1 106 ? -12.599 6.410 6.274 1.00 92.00 106 PRO A N 1
ATOM 821 C CA . PRO A 1 106 ? -12.529 6.298 4.813 1.00 92.00 106 PRO A CA 1
ATOM 822 C C . PRO A 1 106 ? -11.986 7.559 4.130 1.00 92.00 106 PRO A C 1
ATOM 824 O O . PRO A 1 106 ? -11.481 7.484 3.016 1.00 92.00 106 PRO A O 1
ATOM 827 N N . ASP A 1 107 ? -12.063 8.698 4.815 1.00 94.75 107 ASP A N 1
ATOM 828 C CA . ASP A 1 107 ? -11.681 10.003 4.279 1.00 94.75 107 ASP A CA 1
ATOM 829 C C . ASP A 1 107 ? -10.186 10.285 4.470 1.00 94.75 107 ASP A C 1
ATOM 831 O O . ASP A 1 107 ? -9.716 11.369 4.129 1.00 94.75 107 ASP A O 1
ATOM 835 N N . VAL A 1 108 ? -9.431 9.347 5.056 1.00 96.19 108 VAL A N 1
ATOM 836 C CA . VAL A 1 108 ? -8.012 9.532 5.355 1.00 96.19 108 VAL A CA 1
ATOM 837 C C . VAL A 1 108 ? -7.154 8.362 4.897 1.00 96.19 108 VAL A C 1
ATOM 839 O O . VAL A 1 108 ? -7.598 7.217 4.814 1.00 96.19 108 VAL A O 1
ATOM 842 N N . TYR A 1 109 ? -5.878 8.650 4.662 1.00 97.50 109 TYR A N 1
ATOM 843 C CA . TYR A 1 109 ? -4.854 7.640 4.428 1.00 97.50 109 TYR A CA 1
ATOM 844 C C . TYR A 1 109 ? -3.587 7.960 5.220 1.00 97.50 109 TYR A C 1
ATOM 846 O O . TYR A 1 109 ? -3.328 9.111 5.582 1.00 97.50 109 TYR A O 1
ATOM 854 N N . LEU A 1 110 ? -2.778 6.934 5.472 1.00 97.44 110 LEU A N 1
ATOM 855 C CA . LEU A 1 110 ? -1.445 7.076 6.034 1.00 97.44 110 LEU A CA 1
ATOM 856 C C . LEU A 1 110 ? -0.417 6.808 4.932 1.00 97.44 110 LEU A C 1
ATOM 858 O O . LEU A 1 110 ? -0.437 5.726 4.341 1.00 97.44 110 LEU A O 1
ATOM 862 N N . PRO A 1 111 ? 0.485 7.754 4.644 1.00 96.75 111 PRO A N 1
ATOM 863 C CA . PRO A 1 111 ? 1.580 7.521 3.716 1.00 96.75 111 PRO A CA 1
ATOM 864 C C . PRO A 1 111 ? 2.560 6.522 4.337 1.00 96.75 111 PRO A C 1
ATOM 866 O O . PRO A 1 111 ? 2.840 6.581 5.537 1.00 96.75 111 PRO A O 1
ATOM 869 N N . ALA A 1 112 ? 3.114 5.619 3.537 1.00 96.19 112 ALA A N 1
ATOM 870 C CA . ALA A 1 112 ? 4.203 4.770 3.997 1.00 96.19 112 ALA A CA 1
ATOM 871 C C . ALA A 1 112 ? 5.510 5.568 4.157 1.00 96.19 112 ALA A C 1
ATOM 873 O O . ALA A 1 112 ? 5.688 6.647 3.588 1.00 96.19 112 ALA A O 1
ATOM 874 N N . HIS A 1 113 ? 6.453 5.001 4.906 1.00 95.75 113 HIS A N 1
ATOM 875 C CA . HIS A 1 113 ? 7.844 5.442 4.922 1.00 95.75 113 HIS A CA 1
ATOM 876 C C . HIS A 1 113 ? 8.717 4.247 4.541 1.00 95.75 113 HIS A C 1
ATOM 878 O O . HIS A 1 113 ? 9.006 3.384 5.369 1.00 95.75 113 HIS A O 1
ATOM 884 N N . MET A 1 114 ? 9.055 4.162 3.254 1.00 95.19 114 MET A N 1
ATOM 885 C CA . MET A 1 114 ? 9.596 2.948 2.642 1.00 95.19 114 MET A CA 1
ATOM 886 C C . MET A 1 114 ? 10.982 2.591 3.186 1.00 95.19 114 MET A C 1
ATOM 888 O O . MET A 1 114 ? 11.860 3.448 3.278 1.00 95.19 114 MET A O 1
ATOM 892 N N . ALA A 1 115 ? 11.226 1.306 3.457 1.00 94.00 115 ALA A N 1
ATOM 893 C CA . ALA A 1 115 ? 12.533 0.844 3.935 1.00 94.00 115 ALA A CA 1
ATOM 894 C C . ALA A 1 115 ? 13.622 0.934 2.850 1.00 94.00 115 ALA A C 1
ATOM 896 O O . ALA A 1 115 ? 14.817 1.006 3.144 1.00 94.00 115 ALA A O 1
ATOM 897 N N . LYS A 1 116 ? 13.216 0.888 1.576 1.00 93.69 116 LYS A N 1
ATOM 898 C CA . LYS A 1 116 ? 14.109 0.983 0.419 1.00 93.69 116 LYS A CA 1
ATOM 899 C C . LYS A 1 116 ? 13.897 2.322 -0.290 1.00 93.69 116 LYS A C 1
ATOM 901 O O . LYS A 1 116 ? 12.800 2.536 -0.802 1.00 93.69 116 LYS A O 1
ATOM 906 N N . PRO A 1 117 ? 14.934 3.178 -0.404 1.00 91.88 117 PRO A N 1
ATOM 907 C CA . PRO A 1 117 ? 14.805 4.495 -1.029 1.00 91.88 117 PRO A CA 1
ATOM 908 C C . PRO A 1 117 ? 14.247 4.468 -2.454 1.00 91.88 117 PRO A C 1
ATOM 910 O O . PRO A 1 117 ? 13.508 5.373 -2.825 1.00 91.88 117 PRO A O 1
ATOM 913 N N . LEU A 1 118 ? 14.541 3.412 -3.227 1.00 93.25 118 LEU A N 1
ATOM 914 C CA . LEU A 1 118 ? 14.032 3.255 -4.595 1.00 93.25 118 LEU A CA 1
ATOM 915 C C . LEU A 1 118 ? 12.497 3.275 -4.668 1.00 93.25 118 LEU A C 1
ATOM 917 O O . LEU A 1 118 ? 11.953 3.753 -5.652 1.00 93.25 118 LEU A O 1
ATOM 921 N N . ARG A 1 119 ? 11.815 2.833 -3.602 1.00 95.06 119 ARG A N 1
ATOM 922 C CA . ARG A 1 119 ? 10.352 2.819 -3.499 1.00 95.06 119 ARG A CA 1
ATOM 923 C C . ARG A 1 119 ? 9.767 4.135 -2.986 1.00 95.06 119 ARG A C 1
ATOM 925 O O . ARG A 1 119 ? 8.555 4.296 -2.923 1.00 95.06 119 ARG A O 1
ATOM 932 N N . GLY A 1 120 ? 10.599 5.093 -2.569 1.00 94.00 120 GLY A N 1
ATOM 933 C CA . GLY A 1 120 ? 10.126 6.352 -1.980 1.00 94.00 120 GLY A CA 1
ATOM 934 C C . GLY A 1 120 ? 9.252 7.167 -2.938 1.00 94.00 120 GLY A C 1
ATOM 935 O O . GLY A 1 120 ? 8.314 7.837 -2.508 1.00 94.00 120 GLY A O 1
ATOM 936 N N . ALA A 1 121 ? 9.515 7.059 -4.242 1.00 94.69 121 ALA A N 1
ATOM 937 C CA . ALA A 1 121 ? 8.725 7.698 -5.287 1.00 94.69 121 ALA A CA 1
ATOM 938 C C . ALA A 1 121 ? 7.291 7.135 -5.380 1.00 94.69 121 ALA A C 1
ATOM 940 O O . ALA A 1 121 ? 6.367 7.880 -5.712 1.00 94.69 121 ALA A O 1
ATOM 941 N N . GLU A 1 122 ? 7.082 5.866 -5.006 1.00 97.19 122 GLU A N 1
ATOM 942 C CA . GLU A 1 122 ? 5.761 5.227 -4.987 1.00 97.19 122 GLU A CA 1
ATOM 943 C C . GLU A 1 122 ? 4.802 5.960 -4.046 1.00 97.19 122 GLU A C 1
ATOM 945 O O . GLU A 1 122 ? 3.640 6.180 -4.386 1.00 97.19 122 GLU A O 1
ATOM 950 N N . VAL A 1 123 ? 5.305 6.411 -2.890 1.00 96.75 1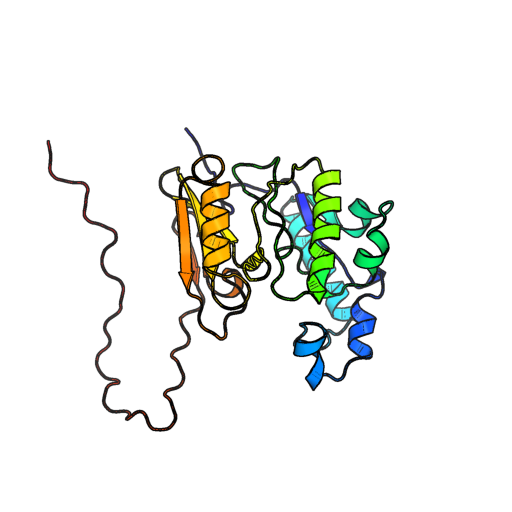23 VAL A N 1
ATOM 951 C CA . VAL A 1 123 ? 4.517 7.151 -1.891 1.00 96.75 123 VAL A CA 1
ATOM 952 C C . VAL A 1 123 ? 3.983 8.450 -2.481 1.00 96.75 123 VAL A C 1
ATOM 954 O O . VAL A 1 123 ? 2.836 8.807 -2.224 1.00 96.75 123 VAL A O 1
ATOM 957 N N . VAL A 1 124 ? 4.775 9.143 -3.303 1.00 96.62 124 VAL A N 1
ATOM 958 C CA . VAL A 1 124 ? 4.356 10.390 -3.962 1.00 96.62 124 VAL A CA 1
ATOM 959 C C . VAL A 1 124 ? 3.231 10.122 -4.960 1.00 96.62 124 VAL A C 1
ATOM 961 O O . VAL A 1 124 ? 2.222 10.829 -4.948 1.00 96.62 124 VAL A O 1
ATOM 964 N N . VAL A 1 125 ? 3.377 9.087 -5.794 1.00 97.31 125 VAL A N 1
ATOM 965 C CA . VAL A 1 125 ? 2.359 8.706 -6.786 1.00 97.31 125 VAL A CA 1
ATOM 966 C C . VAL A 1 125 ? 1.054 8.312 -6.097 1.00 97.31 125 VAL A C 1
ATOM 968 O O . VAL A 1 125 ? -0.005 8.838 -6.441 1.00 97.31 125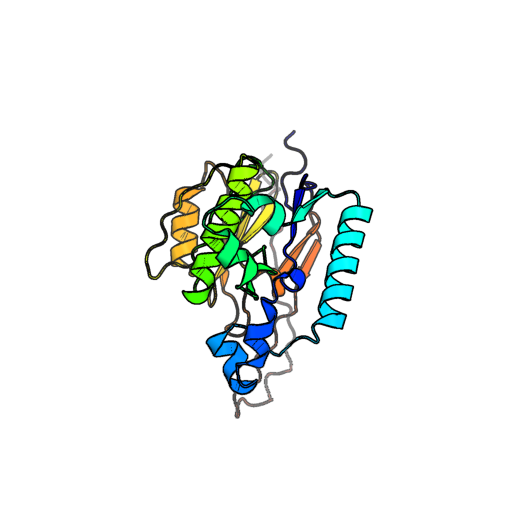 VAL A O 1
ATOM 971 N N . LEU A 1 126 ? 1.120 7.439 -5.088 1.00 97.62 126 LEU A N 1
ATOM 972 C CA . LEU A 1 126 ? -0.069 6.968 -4.379 1.00 97.62 126 LEU A CA 1
ATOM 973 C C . LEU A 1 126 ? -0.749 8.077 -3.572 1.00 97.62 126 LEU A C 1
ATOM 975 O O . LEU A 1 126 ? -1.971 8.180 -3.607 1.00 97.62 126 LEU A O 1
ATOM 979 N N . SER A 1 127 ? 0.027 8.939 -2.910 1.00 97.56 127 SER A N 1
ATOM 980 C CA . SER A 1 127 ? -0.502 10.113 -2.199 1.00 97.56 127 SER A CA 1
ATOM 981 C C . SER A 1 127 ? -1.262 11.030 -3.155 1.00 97.56 127 SER A C 1
ATOM 983 O O . SER A 1 127 ? -2.402 11.390 -2.883 1.00 97.56 127 SER A O 1
ATOM 985 N N . THR A 1 128 ? -0.677 11.320 -4.324 1.00 97.81 128 THR A N 1
ATOM 986 C CA . THR A 1 128 ? -1.311 12.158 -5.355 1.00 97.81 128 THR A CA 1
ATOM 987 C C . THR A 1 128 ? -2.634 11.550 -5.827 1.00 97.81 128 THR A C 1
ATOM 989 O O . THR A 1 128 ? -3.636 12.253 -5.944 1.00 97.81 128 THR A O 1
ATOM 992 N N . ALA A 1 129 ? -2.664 10.234 -6.064 1.00 97.69 129 ALA A N 1
ATOM 993 C CA . ALA A 1 129 ? -3.874 9.533 -6.485 1.00 97.69 129 ALA A CA 1
ATOM 994 C C . ALA A 1 129 ? -4.972 9.548 -5.404 1.00 97.69 129 ALA A C 1
ATOM 996 O O . ALA A 1 129 ? -6.139 9.773 -5.719 1.00 97.69 129 ALA A O 1
ATOM 997 N N . LEU A 1 130 ? -4.615 9.319 -4.137 1.00 97.81 130 LEU A N 1
ATOM 998 C CA . LEU A 1 130 ? -5.563 9.313 -3.016 1.00 97.81 130 LEU A CA 1
ATOM 999 C C . LEU A 1 130 ? -6.111 10.717 -2.726 1.00 97.81 130 LEU A C 1
ATOM 1001 O O . LEU A 1 130 ? -7.304 10.872 -2.475 1.00 97.81 130 LEU A O 1
ATOM 1005 N N . GLU A 1 131 ? -5.277 11.748 -2.835 1.00 97.12 131 GLU A N 1
ATOM 1006 C CA . GLU A 1 131 ? -5.690 13.147 -2.686 1.00 97.12 131 GLU A CA 1
ATOM 1007 C C . GLU A 1 131 ? -6.599 13.601 -3.836 1.00 97.12 131 GLU A C 1
ATOM 1009 O O . GLU A 1 131 ? -7.578 14.308 -3.602 1.00 97.12 131 GLU A O 1
ATOM 1014 N N . ALA A 1 132 ? -6.357 13.130 -5.065 1.00 96.44 132 ALA A N 1
ATOM 1015 C CA . ALA A 1 132 ? -7.268 13.342 -6.193 1.00 96.44 132 ALA A CA 1
ATOM 1016 C C . ALA A 1 132 ? -8.640 12.670 -5.983 1.00 96.44 132 ALA A C 1
ATOM 1018 O O . ALA A 1 132 ? -9.648 13.137 -6.515 1.00 96.44 132 ALA A O 1
ATOM 1019 N N . LEU A 1 133 ? -8.692 11.603 -5.178 1.00 96.06 133 LEU A N 1
ATOM 1020 C CA . LEU A 1 133 ? -9.933 10.972 -4.716 1.00 96.06 133 LEU A CA 1
ATOM 1021 C C . LEU A 1 133 ? -10.551 11.665 -3.488 1.00 96.06 133 LEU A C 1
ATOM 1023 O O . LEU A 1 133 ? -11.616 11.252 -3.034 1.00 96.06 133 LEU A O 1
ATOM 1027 N N . GLY A 1 134 ? -9.924 12.724 -2.972 1.00 96.44 134 GLY A N 1
ATOM 1028 C CA . GLY A 1 134 ? -10.423 13.526 -1.857 1.00 96.44 134 GLY A CA 1
ATOM 1029 C C . GLY A 1 134 ? -9.990 13.051 -0.470 1.00 96.44 134 GLY A C 1
ATOM 1030 O O . GLY A 1 134 ? -10.464 13.612 0.518 1.00 96.44 134 GLY A O 1
ATOM 1031 N N . LEU A 1 135 ? -9.105 12.052 -0.366 1.00 97.69 135 LEU A N 1
ATOM 1032 C CA . LEU A 1 135 ? -8.620 11.584 0.932 1.00 97.69 135 LEU A CA 1
ATOM 1033 C C . LEU A 1 135 ? -7.591 12.555 1.518 1.00 97.69 135 LEU A C 1
ATOM 1035 O O . LEU A 1 135 ? -6.743 13.108 0.819 1.00 97.69 135 LEU A O 1
ATOM 1039 N N . GLN A 1 136 ? -7.636 12.714 2.836 1.00 97.81 136 GLN A N 1
ATOM 1040 C CA . GLN A 1 136 ? -6.711 13.540 3.595 1.00 97.81 136 GLN A CA 1
ATOM 1041 C C . GLN A 1 136 ? -5.550 12.711 4.140 1.00 97.81 136 GLN A C 1
ATOM 1043 O O . GLN A 1 136 ? -5.719 11.627 4.702 1.00 97.81 136 GLN A O 1
ATOM 1048 N N . ARG A 1 137 ? -4.346 13.255 4.011 1.00 97.50 137 ARG A N 1
ATOM 1049 C CA . ARG A 1 137 ? -3.131 12.646 4.538 1.00 97.50 137 ARG A CA 1
ATOM 1050 C C . ARG A 1 137 ? -3.067 12.782 6.059 1.00 97.50 137 ARG A C 1
ATOM 1052 O O . ARG A 1 137 ? -3.160 13.886 6.594 1.00 97.50 137 ARG A O 1
ATOM 1059 N N . VAL A 1 138 ? -2.845 11.670 6.755 1.00 95.75 138 VAL A N 1
ATOM 1060 C CA . VAL A 1 138 ? -2.514 11.659 8.186 1.00 95.75 138 VAL A CA 1
ATOM 1061 C C . VAL A 1 138 ? -1.005 11.618 8.329 1.00 95.75 138 VAL A C 1
ATOM 1063 O O . VAL A 1 138 ? -0.361 10.606 8.049 1.00 95.75 138 VAL A O 1
ATOM 1066 N N . GLU A 1 139 ? -0.437 12.730 8.783 1.00 90.62 139 GLU A N 1
ATOM 1067 C CA . GLU A 1 139 ? 0.988 12.791 9.073 1.00 90.62 139 GLU A CA 1
ATOM 1068 C C . 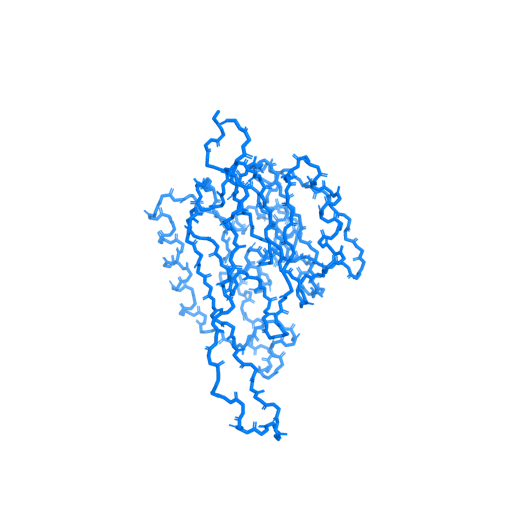GLU A 1 139 ? 1.322 11.966 10.314 1.00 90.62 139 GLU A C 1
ATOM 1070 O O . GLU A 1 139 ? 0.763 12.155 11.396 1.00 90.62 139 GLU A O 1
ATOM 1075 N N . TRP A 1 140 ? 2.311 11.095 10.168 1.00 88.62 140 TRP A N 1
ATOM 1076 C CA . TRP A 1 140 ? 2.990 10.447 11.277 1.00 88.62 140 TRP A CA 1
ATOM 1077 C C . TRP A 1 140 ? 4.495 10.648 11.084 1.00 88.62 140 TRP A C 1
ATOM 1079 O O . TRP A 1 140 ? 5.000 10.722 9.964 1.00 88.62 140 TRP A O 1
ATOM 1089 N N . ARG A 1 141 ? 5.232 10.825 12.183 1.00 72.62 141 ARG A N 1
ATOM 1090 C CA . ARG A 1 141 ? 6.652 11.185 12.105 1.00 72.62 141 ARG A CA 1
ATOM 1091 C C . ARG A 1 141 ? 7.504 9.951 11.816 1.00 72.62 141 ARG A C 1
ATOM 1093 O O . ARG A 1 141 ? 7.892 9.248 12.742 1.00 72.62 141 ARG A O 1
ATOM 1100 N N . GLY A 1 142 ? 7.852 9.707 10.559 1.00 66.81 142 GLY A N 1
ATOM 1101 C CA . GLY A 1 142 ? 9.013 8.879 10.227 1.00 66.81 142 GLY A CA 1
ATOM 1102 C C . GLY A 1 142 ? 10.304 9.632 10.575 1.00 66.81 142 GLY A C 1
ATOM 1103 O O . GLY A 1 142 ? 10.458 10.792 10.208 1.00 66.81 142 GLY A O 1
ATOM 1104 N N . SER A 1 143 ? 11.217 9.011 11.319 1.00 78.25 143 SER A N 1
ATOM 1105 C CA . SER A 1 143 ? 12.639 9.390 11.311 1.00 78.25 143 SER A CA 1
ATOM 1106 C C . SER A 1 143 ? 13.379 8.530 10.286 1.00 78.25 143 SER A C 1
ATOM 1108 O O . SER A 1 143 ? 12.849 7.496 9.885 1.00 78.25 143 SER A O 1
ATOM 1110 N N . ASP A 1 144 ? 14.600 8.901 9.899 1.00 79.12 144 ASP A N 1
ATOM 1111 C CA . ASP A 1 144 ? 15.389 8.190 8.871 1.00 79.12 144 ASP A CA 1
ATOM 1112 C C . ASP A 1 144 ? 15.544 6.673 9.131 1.00 79.12 144 ASP A C 1
ATOM 1114 O O . ASP A 1 144 ? 15.653 5.877 8.204 1.00 79.12 144 ASP A O 1
ATOM 1118 N N . ASP A 1 145 ? 15.510 6.249 10.397 1.00 89.69 145 ASP A N 1
ATOM 1119 C CA . ASP A 1 145 ? 15.582 4.855 10.860 1.00 89.69 145 ASP A CA 1
ATOM 1120 C C . ASP A 1 145 ? 14.211 4.232 11.220 1.00 89.69 145 ASP A C 1
ATOM 1122 O O . ASP A 1 145 ? 14.143 3.123 11.758 1.00 89.69 145 ASP A O 1
ATOM 1126 N N . ALA A 1 146 ? 13.103 4.931 10.966 1.00 94.75 146 ALA A N 1
ATOM 1127 C CA . ALA A 1 146 ? 11.745 4.493 11.283 1.00 94.75 146 ALA A CA 1
ATOM 1128 C C . ALA A 1 146 ? 10.905 4.313 10.015 1.00 94.75 146 ALA A C 1
ATOM 1130 O O . ALA A 1 146 ? 10.149 5.202 9.634 1.00 94.75 146 ALA A O 1
ATOM 1131 N N . TYR A 1 147 ? 11.017 3.145 9.389 1.00 95.56 147 TYR A N 1
ATOM 1132 C CA . TYR A 1 147 ? 10.255 2.764 8.200 1.00 95.56 147 TYR A CA 1
ATOM 1133 C C . TYR A 1 147 ? 8.972 1.987 8.544 1.00 95.56 147 TYR A C 1
ATOM 1135 O O . TYR A 1 147 ? 8.935 1.260 9.539 1.00 95.56 147 TYR A O 1
ATOM 1143 N N . LEU A 1 148 ? 7.936 2.157 7.720 1.00 96.94 148 LEU A N 1
ATOM 1144 C CA . LEU A 1 148 ? 6.631 1.489 7.780 1.00 96.94 148 LEU A CA 1
ATOM 1145 C C . LEU A 1 148 ? 6.126 1.290 6.346 1.00 96.94 148 LEU A C 1
ATOM 1147 O O . LEU A 1 148 ? 5.904 2.279 5.648 1.00 96.94 148 LEU A O 1
ATOM 1151 N N . GLU A 1 149 ? 5.923 0.045 5.924 1.00 97.12 149 GLU A N 1
ATOM 1152 C CA . GLU A 1 149 ? 5.313 -0.297 4.630 1.00 97.12 149 GLU A CA 1
ATOM 1153 C C . GLU A 1 149 ? 3.908 -0.882 4.845 1.00 97.12 149 GLU A C 1
ATOM 1155 O O . GLU A 1 149 ? 3.641 -1.558 5.839 1.00 97.12 149 GLU A O 1
ATOM 1160 N N . GLY A 1 150 ? 2.990 -0.614 3.918 1.00 96.88 150 GLY A N 1
ATOM 1161 C CA . GLY A 1 150 ? 1.575 -0.947 4.074 1.00 96.88 150 GLY A CA 1
ATOM 1162 C C . GLY A 1 150 ? 1.269 -2.440 4.176 1.00 96.88 150 GLY A C 1
ATOM 1163 O O . GLY A 1 150 ? 0.364 -2.799 4.926 1.00 96.88 150 GLY A O 1
ATOM 1164 N N . GLY A 1 151 ? 2.060 -3.323 3.553 1.00 96.62 151 GLY A N 1
ATOM 1165 C CA . GLY A 1 151 ? 1.916 -4.773 3.740 1.00 96.62 151 GLY A CA 1
ATOM 1166 C C . GLY A 1 151 ? 2.148 -5.254 5.183 1.00 96.62 151 GLY A C 1
ATOM 1167 O O . GLY A 1 151 ? 1.774 -6.372 5.542 1.00 96.62 151 GLY A O 1
ATOM 1168 N N . ASP A 1 152 ? 2.761 -4.437 6.048 1.00 97.62 152 ASP A N 1
ATOM 1169 C CA . ASP A 1 152 ? 2.886 -4.751 7.474 1.00 97.62 152 ASP A CA 1
ATOM 1170 C C . ASP A 1 152 ? 1.692 -4.303 8.313 1.00 97.62 152 ASP A C 1
ATOM 1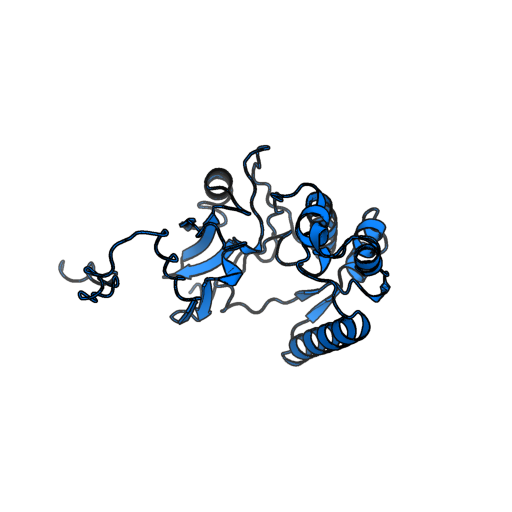172 O O . ASP A 1 152 ? 1.605 -4.722 9.464 1.00 97.62 152 ASP A O 1
ATOM 1176 N N . VAL A 1 153 ? 0.789 -3.473 7.785 1.00 96.94 153 VAL A N 1
ATOM 1177 C CA . VAL A 1 153 ? -0.313 -2.877 8.546 1.00 96.94 153 VAL A CA 1
ATOM 1178 C C . VAL A 1 153 ? -1.636 -3.491 8.119 1.00 96.94 153 VAL A C 1
ATOM 1180 O O . VAL A 1 153 ? -2.103 -3.282 7.005 1.00 96.94 153 VAL A O 1
ATOM 1183 N N . VAL A 1 154 ? -2.272 -4.205 9.044 1.00 94.81 154 VAL A N 1
ATOM 1184 C CA . VAL A 1 154 ? -3.555 -4.874 8.820 1.00 94.81 154 VAL A CA 1
ATOM 1185 C C . VAL A 1 154 ? -4.604 -4.306 9.783 1.00 94.81 154 VAL A C 1
ATOM 1187 O O . VAL A 1 154 ? -4.573 -4.607 10.984 1.00 94.81 154 VAL A O 1
ATOM 1190 N N . PRO A 1 155 ? -5.524 -3.455 9.296 1.00 93.31 155 PRO A N 1
ATOM 1191 C CA . PRO A 1 155 ? -6.664 -2.979 10.067 1.00 93.31 155 PRO A CA 1
ATOM 1192 C C . PRO A 1 155 ? -7.670 -4.092 10.382 1.00 93.31 155 PRO A C 1
ATOM 1194 O O . PRO A 1 155 ? -8.167 -4.788 9.500 1.00 93.31 155 PRO A O 1
ATOM 1197 N N . PHE A 1 156 ? -8.049 -4.223 11.650 1.00 89.69 156 PHE A N 1
ATOM 1198 C CA . PHE A 1 156 ? -9.062 -5.178 12.091 1.00 89.69 156 PHE A CA 1
ATOM 1199 C C . PHE A 1 156 ? -9.910 -4.612 13.233 1.00 89.69 156 PHE A C 1
ATOM 1201 O O . PHE A 1 156 ? -9.625 -3.547 13.781 1.00 89.69 156 PHE A O 1
ATOM 1208 N N . SER A 1 157 ? -10.975 -5.326 13.597 1.00 85.56 157 SER A N 1
ATOM 1209 C CA . SER A 1 157 ? -11.786 -4.988 14.763 1.00 85.56 157 SER A CA 1
ATOM 1210 C C . SER A 1 157 ? -11.820 -6.130 15.759 1.00 85.56 157 SER A C 1
ATOM 1212 O O . SER A 1 157 ? -11.854 -7.298 15.377 1.00 85.56 157 SER A O 1
ATOM 1214 N N . ARG A 1 158 ? -11.834 -5.786 17.046 1.00 82.56 158 ARG A N 1
ATOM 1215 C CA . ARG A 1 158 ? -11.999 -6.743 18.139 1.00 82.56 158 ARG A CA 1
ATOM 1216 C C . ARG A 1 158 ? -12.854 -6.121 19.228 1.00 82.56 158 ARG A C 1
ATOM 1218 O O . ARG A 1 158 ? -12.481 -5.097 19.785 1.00 82.56 158 ARG A O 1
ATOM 1225 N N . GLY A 1 159 ? -13.998 -6.731 19.532 1.00 83.06 159 GLY A N 1
ATOM 1226 C CA . GLY A 1 159 ? -14.892 -6.234 20.585 1.00 83.06 159 GLY A CA 1
ATOM 1227 C C . GLY A 1 159 ? -15.390 -4.799 20.358 1.00 83.06 159 GLY A C 1
ATOM 1228 O O . GLY A 1 159 ? -15.641 -4.091 21.325 1.00 83.06 159 GLY A O 1
ATOM 1229 N N . GLY A 1 160 ? -15.493 -4.357 19.098 1.00 83.56 160 GLY A N 1
ATOM 1230 C CA . GLY A 1 160 ? -15.871 -2.986 18.734 1.00 83.56 160 GLY A CA 1
ATOM 1231 C C . GLY A 1 160 ? -14.716 -1.979 18.709 1.00 83.56 160 GLY A C 1
ATOM 1232 O O . GLY A 1 160 ? -14.933 -0.843 18.297 1.00 83.56 160 GLY A O 1
ATOM 1233 N N . ASN A 1 161 ? -13.499 -2.384 19.081 1.00 89.75 161 ASN A N 1
ATOM 1234 C CA . ASN A 1 161 ? -12.314 -1.531 19.005 1.00 89.75 161 ASN A CA 1
ATOM 1235 C C . ASN A 1 161 ? -11.755 -1.505 17.575 1.00 89.75 161 ASN A C 1
ATOM 1237 O O . ASN A 1 161 ? -11.801 -2.508 16.855 1.00 89.75 161 ASN A O 1
ATOM 1241 N N . ARG A 1 162 ? -11.216 -0.351 17.177 1.00 93.56 162 ARG A N 1
ATOM 1242 C CA . ARG A 1 162 ? -10.451 -0.102 15.950 1.00 93.56 162 ARG A CA 1
ATOM 1243 C C . ARG A 1 162 ? -9.003 -0.496 16.205 1.00 93.56 162 ARG A C 1
ATOM 1245 O O . ARG A 1 162 ? -8.290 0.201 16.932 1.00 93.56 162 ARG A O 1
ATOM 1252 N N . CYS A 1 163 ? -8.568 -1.622 15.659 1.00 93.69 163 CYS A N 1
ATOM 1253 C CA . CYS A 1 163 ? -7.271 -2.199 15.982 1.00 93.69 163 CYS A CA 1
ATOM 1254 C C . CYS A 1 163 ? -6.373 -2.284 14.750 1.00 93.69 163 CYS A C 1
ATOM 1256 O O . CYS A 1 163 ? -6.826 -2.620 13.661 1.00 93.69 163 CYS A O 1
ATOM 1258 N N . LEU A 1 164 ? -5.077 -2.043 14.926 1.00 95.62 164 LEU A N 1
ATOM 1259 C CA . LEU A 1 164 ? -4.078 -2.322 13.895 1.00 95.62 164 LEU A CA 1
ATOM 1260 C C . LEU A 1 164 ? -3.205 -3.488 14.327 1.00 95.62 164 LEU A C 1
ATOM 1262 O O . LEU A 1 164 ? -2.680 -3.489 15.440 1.00 95.62 164 LEU A O 1
ATOM 1266 N N . LEU A 1 165 ? -3.025 -4.463 13.444 1.00 95.56 165 LEU A N 1
ATOM 1267 C CA . LEU A 1 165 ? -1.950 -5.437 13.552 1.00 95.56 165 LEU A CA 1
ATOM 1268 C C . LEU A 1 165 ? -0.779 -4.921 12.723 1.00 95.56 165 LEU A C 1
ATOM 1270 O O . LEU A 1 165 ? -0.965 -4.613 11.549 1.00 95.56 165 LEU A O 1
ATOM 1274 N N . VAL A 1 166 ? 0.398 -4.787 13.332 1.00 97.50 166 VAL A N 1
ATOM 1275 C CA . VAL A 1 166 ? 1.574 -4.232 12.658 1.00 97.50 166 VAL A CA 1
ATOM 1276 C C . VAL A 1 166 ? 2.768 -5.164 12.789 1.00 97.50 166 VAL A C 1
ATOM 1278 O O . VAL A 1 166 ? 3.281 -5.386 13.889 1.00 97.50 166 VAL A O 1
ATOM 1281 N N . GLY A 1 167 ? 3.218 -5.709 11.662 1.00 97.19 167 GLY A N 1
ATOM 1282 C CA . GLY A 1 167 ? 4.462 -6.467 11.576 1.00 97.19 167 GLY A CA 1
ATOM 1283 C C . GLY A 1 167 ? 5.682 -5.561 11.736 1.00 97.19 167 GLY A C 1
ATOM 1284 O O . GLY A 1 167 ? 5.680 -4.424 11.274 1.00 97.19 167 GLY A O 1
ATOM 1285 N N . TYR A 1 168 ? 6.747 -6.044 12.376 1.00 96.94 168 TYR A N 1
ATOM 1286 C CA . TYR A 1 168 ? 8.044 -5.366 12.368 1.00 96.94 168 TYR A CA 1
ATOM 1287 C C . TYR A 1 168 ? 9.202 -6.356 12.209 1.00 96.94 168 TYR A C 1
ATOM 1289 O O . TYR A 1 168 ? 9.176 -7.434 12.797 1.00 96.94 168 TYR A O 1
ATOM 1297 N N . ALA A 1 169 ? 10.201 -5.980 11.400 1.00 93.75 169 ALA A N 1
ATOM 1298 C CA . ALA A 1 169 ? 11.562 -6.535 11.316 1.00 93.75 169 ALA A CA 1
ATOM 1299 C C . ALA A 1 169 ? 12.287 -5.988 10.070 1.00 93.75 169 ALA A C 1
ATOM 1301 O O . ALA A 1 169 ? 13.257 -5.248 10.197 1.00 93.75 169 ALA A O 1
ATOM 1302 N N . ARG A 1 170 ? 11.832 -6.372 8.862 1.00 92.25 170 ARG A N 1
ATOM 1303 C CA . ARG A 1 170 ? 12.521 -6.075 7.587 1.00 92.25 170 ARG A CA 1
ATOM 1304 C C . ARG A 1 170 ? 12.033 -4.805 6.898 1.00 92.25 170 ARG A C 1
ATOM 1306 O O . ARG A 1 170 ? 12.857 -4.032 6.420 1.00 92.25 170 ARG A O 1
ATOM 1313 N N . ARG A 1 171 ? 10.711 -4.654 6.767 1.00 94.56 171 ARG A N 1
ATOM 1314 C CA . ARG A 1 171 ? 10.055 -3.576 6.003 1.00 94.56 171 ARG A CA 1
ATOM 1315 C C . ARG A 1 171 ? 9.339 -2.550 6.866 1.00 94.56 171 ARG A C 1
ATOM 1317 O O . ARG A 1 171 ? 9.079 -1.452 6.390 1.00 94.56 171 ARG A O 1
ATOM 1324 N N . SER A 1 172 ? 9.165 -2.862 8.147 1.00 96.44 172 SER A N 1
ATOM 1325 C CA . SER A 1 172 ? 8.702 -1.938 9.180 1.00 96.44 172 SER A CA 1
ATOM 1326 C C . SER A 1 172 ? 9.539 -2.084 10.452 1.00 96.44 172 SER A C 1
ATOM 1328 O O . SER A 1 172 ? 9.939 -3.200 10.800 1.00 96.44 172 SER A O 1
ATOM 1330 N N . THR A 1 173 ? 9.823 -0.986 11.164 1.00 97.06 173 THR A N 1
ATOM 1331 C CA . THR A 1 173 ? 10.523 -1.034 12.462 1.00 97.06 173 THR A CA 1
ATOM 1332 C C . THR A 1 173 ? 9.580 -0.888 13.639 1.00 97.06 173 THR A C 1
ATOM 1334 O O . THR A 1 173 ? 8.594 -0.157 13.593 1.00 97.06 173 THR A O 1
ATOM 1337 N N . LEU A 1 174 ? 9.970 -1.462 14.781 1.00 96.69 174 LEU A N 1
ATOM 1338 C CA . LEU A 1 174 ? 9.293 -1.200 16.051 1.00 96.69 174 LEU A CA 1
ATOM 1339 C C . LEU A 1 174 ? 9.287 0.299 16.413 1.00 96.69 174 LEU A C 1
ATOM 1341 O O . LEU A 1 174 ? 8.374 0.771 17.087 1.00 96.69 174 LEU A O 1
ATOM 1345 N N . LYS A 1 175 ? 10.290 1.066 15.960 1.00 96.38 175 LYS A N 1
ATOM 1346 C CA . LYS A 1 175 ? 10.329 2.522 16.140 1.00 96.38 175 LYS A CA 1
ATOM 1347 C C . LYS A 1 175 ? 9.192 3.207 15.376 1.00 96.38 175 LYS A C 1
ATOM 1349 O O . LYS A 1 175 ? 8.479 4.008 15.972 1.00 96.38 175 LYS A O 1
ATOM 1354 N N . ALA A 1 176 ? 8.968 2.837 14.116 1.00 96.75 176 ALA A N 1
ATOM 1355 C CA . ALA A 1 176 ? 7.845 3.347 13.336 1.00 96.75 176 ALA A CA 1
ATOM 1356 C C . ALA A 1 176 ? 6.495 2.958 13.949 1.00 96.75 176 ALA A C 1
ATOM 1358 O O . ALA A 1 176 ? 5.622 3.809 14.067 1.00 96.75 176 ALA A O 1
ATOM 1359 N N . VAL A 1 177 ? 6.353 1.724 14.452 1.00 96.94 177 VAL A N 1
ATOM 1360 C CA . VAL A 1 177 ? 5.141 1.280 15.172 1.00 96.94 177 VAL A CA 1
ATOM 1361 C C . VAL A 1 177 ? 4.845 2.170 16.386 1.00 96.94 177 VAL A C 1
ATOM 1363 O O . VAL A 1 177 ? 3.690 2.502 16.653 1.00 96.94 177 VAL A O 1
ATOM 1366 N N . ARG A 1 178 ? 5.878 2.593 17.127 1.00 95.81 178 ARG A N 1
ATOM 1367 C CA . ARG A 1 178 ? 5.719 3.506 18.273 1.00 95.81 178 ARG A CA 1
ATOM 1368 C C . ARG A 1 178 ? 5.263 4.897 17.836 1.00 95.81 178 ARG A C 1
ATOM 1370 O O . ARG A 1 178 ? 4.315 5.411 18.421 1.00 95.81 178 ARG A O 1
ATOM 1377 N N . HIS A 1 179 ? 5.870 5.464 16.793 1.00 95.50 179 HIS A N 1
ATOM 1378 C CA . HIS A 1 179 ? 5.439 6.756 16.247 1.00 95.50 179 HIS A CA 1
ATOM 1379 C C . HIS A 1 179 ? 4.013 6.690 15.682 1.00 95.50 179 HIS A C 1
ATOM 1381 O O . HIS A 1 179 ? 3.222 7.608 15.882 1.00 95.50 179 HIS A O 1
ATOM 1387 N N . LEU A 1 180 ? 3.656 5.578 15.034 1.00 95.75 180 LEU A N 1
ATOM 1388 C CA . LEU A 1 180 ? 2.304 5.321 14.551 1.00 95.75 180 LEU A CA 1
ATOM 1389 C C . LEU A 1 180 ? 1.304 5.288 15.713 1.00 95.75 180 LEU A C 1
ATOM 1391 O O . LEU A 1 180 ? 0.255 5.920 15.649 1.00 95.75 180 LEU A O 1
ATOM 1395 N N . ARG A 1 181 ? 1.645 4.611 16.816 1.00 95.81 181 ARG A N 1
ATOM 1396 C CA . ARG A 1 181 ? 0.812 4.592 18.026 1.00 95.81 181 ARG A CA 1
ATOM 1397 C C . ARG A 1 181 ? 0.590 5.992 18.590 1.00 95.81 181 ARG A C 1
ATOM 1399 O O . ARG A 1 181 ? -0.536 6.305 18.955 1.00 95.81 181 ARG A O 1
ATOM 1406 N N . GLU A 1 182 ? 1.632 6.813 18.666 1.00 94.44 182 GLU A N 1
ATOM 1407 C CA . GLU A 1 182 ? 1.530 8.200 19.143 1.00 94.44 182 GLU A CA 1
ATOM 1408 C C . GLU A 1 182 ? 0.644 9.067 18.240 1.00 94.44 182 GLU A C 1
ATOM 1410 O O . GLU A 1 182 ? -0.091 9.914 18.741 1.00 94.44 182 GLU A O 1
ATOM 1415 N N . ALA A 1 183 ? 0.694 8.845 16.924 1.00 94.06 183 ALA A N 1
ATOM 1416 C CA . ALA A 1 183 ? -0.103 9.593 15.957 1.00 94.06 183 ALA A CA 1
ATOM 1417 C C . ALA A 1 183 ? -1.581 9.166 15.942 1.00 94.06 183 ALA A C 1
ATOM 1419 O O . ALA A 1 183 ? -2.465 10.005 15.775 1.00 94.06 183 ALA A O 1
ATOM 1420 N N . LEU A 1 184 ? -1.860 7.867 16.097 1.00 96.31 184 LEU A N 1
ATOM 1421 C CA . LEU A 1 184 ? -3.201 7.324 15.876 1.00 96.31 184 LEU A CA 1
ATOM 1422 C C . LEU A 1 184 ? -4.000 7.083 17.149 1.00 96.31 184 LEU A C 1
ATOM 1424 O O . LEU A 1 184 ? -5.220 7.201 17.100 1.00 96.31 184 LEU A O 1
ATOM 1428 N N . VAL A 1 185 ? -3.374 6.736 18.273 1.00 96.06 185 VAL A N 1
ATOM 1429 C CA . VAL A 1 185 ? -4.108 6.366 19.492 1.00 96.06 185 VAL A CA 1
ATOM 1430 C C . VAL A 1 185 ? -4.329 7.592 20.383 1.00 96.06 185 VAL A C 1
ATOM 1432 O O . VAL A 1 185 ? -3.358 8.286 20.689 1.00 96.06 185 VAL A O 1
ATOM 1435 N N . PRO A 1 186 ? -5.562 7.863 20.866 1.00 94.88 186 PRO A N 1
ATOM 1436 C CA . PRO A 1 186 ? -6.813 7.098 20.692 1.00 94.88 186 PRO A CA 1
ATOM 1437 C C . PRO A 1 186 ? -7.714 7.586 19.531 1.00 94.88 186 PRO A C 1
ATOM 1439 O O . PRO A 1 186 ? -8.882 7.212 19.426 1.00 94.88 186 PRO A O 1
ATOM 1442 N N . TYR A 1 187 ? -7.228 8.499 18.693 1.00 93.88 187 TYR A N 1
ATOM 1443 C CA . TYR A 1 187 ? -8.064 9.258 17.758 1.00 93.88 187 TYR A CA 1
ATOM 1444 C C . TYR A 1 187 ? -8.537 8.435 16.551 1.00 93.88 187 TYR A C 1
ATOM 1446 O O . TYR A 1 187 ? -9.735 8.355 16.274 1.00 93.88 187 TYR A O 1
ATOM 1454 N N . LEU A 1 188 ? -7.600 7.801 15.851 1.00 95.31 188 LEU A N 1
ATOM 1455 C CA . LEU A 1 188 ? -7.814 7.013 14.636 1.00 95.31 188 LEU A CA 1
ATOM 1456 C C . LEU A 1 188 ? -7.657 5.509 14.860 1.00 95.31 188 LEU A C 1
ATOM 1458 O O . LEU A 1 188 ? -8.044 4.740 13.993 1.00 95.31 188 LEU A O 1
ATOM 1462 N N . ALA A 1 189 ? -7.123 5.075 15.996 1.00 96.06 189 ALA A N 1
ATOM 1463 C CA . ALA A 1 189 ? -7.101 3.678 16.414 1.00 96.06 189 ALA A CA 1
ATOM 1464 C C . ALA A 1 189 ? -7.250 3.610 17.934 1.00 96.06 189 ALA A C 1
ATOM 1466 O O . ALA A 1 189 ? -6.824 4.519 18.642 1.00 96.06 189 ALA A O 1
ATOM 1467 N N . ASP A 1 190 ? -7.826 2.527 18.436 1.00 96.38 190 ASP A N 1
ATOM 1468 C CA . ASP A 1 190 ? -7.963 2.288 19.873 1.00 96.38 190 ASP A CA 1
ATOM 1469 C C . ASP A 1 190 ? -6.767 1.477 20.395 1.00 96.38 190 ASP A C 1
ATOM 1471 O O . ASP A 1 190 ? -6.237 1.748 21.472 1.00 96.38 190 ASP A O 1
ATOM 1475 N N . GLU A 1 191 ? -6.288 0.517 19.596 1.00 95.62 191 GLU A N 1
ATOM 1476 C CA . GLU A 1 191 ? -5.182 -0.375 19.952 1.00 95.62 191 GLU A CA 1
ATOM 1477 C C . GLU A 1 191 ? -4.278 -0.666 18.742 1.00 95.62 191 GLU A C 1
ATOM 1479 O O . GLU A 1 191 ? -4.740 -0.786 17.607 1.00 95.62 191 GLU A O 1
ATOM 1484 N N . ILE A 1 192 ? -2.976 -0.827 18.993 1.00 97.19 192 ILE A N 1
ATOM 1485 C CA . ILE A 1 192 ? -2.006 -1.315 18.004 1.00 97.19 192 ILE A CA 1
ATOM 1486 C C . ILE A 1 192 ? -1.276 -2.520 18.595 1.00 97.19 192 ILE A C 1
ATOM 1488 O O . ILE A 1 192 ? -0.662 -2.423 19.659 1.00 97.19 192 ILE A O 1
ATOM 1492 N N . PHE A 1 193 ? -1.318 -3.638 17.878 1.00 96.00 193 PHE A N 1
ATOM 1493 C CA . PHE A 1 193 ? -0.638 -4.882 18.206 1.00 96.00 193 PHE A CA 1
ATOM 1494 C C . PHE A 1 193 ? 0.594 -5.031 17.322 1.00 96.00 193 PHE A C 1
ATOM 1496 O O . PHE A 1 193 ? 0.478 -5.191 16.110 1.00 96.00 193 PHE A O 1
ATOM 1503 N N . ALA A 1 194 ? 1.777 -4.990 17.928 1.00 96.94 194 ALA A N 1
ATOM 1504 C CA . ALA A 1 194 ? 3.032 -5.203 17.219 1.00 96.94 194 ALA A CA 1
ATOM 1505 C C . ALA A 1 194 ? 3.382 -6.698 17.188 1.00 96.94 194 ALA A C 1
ATOM 1507 O O . ALA A 1 194 ? 3.373 -7.348 18.235 1.00 96.94 194 ALA A O 1
ATOM 1508 N N . ILE A 1 195 ? 3.733 -7.229 16.017 1.00 94.44 195 ILE A N 1
ATOM 1509 C CA . ILE A 1 195 ? 4.205 -8.608 15.842 1.00 94.44 195 ILE A CA 1
ATOM 1510 C C . ILE A 1 195 ? 5.613 -8.586 15.262 1.00 94.44 195 ILE A C 1
ATOM 1512 O O . ILE A 1 195 ? 5.838 -8.048 14.180 1.00 94.44 195 ILE A O 1
ATOM 1516 N N . GLU A 1 196 ? 6.553 -9.230 15.948 1.00 95.25 196 GLU A N 1
ATOM 1517 C CA . GLU A 1 196 ? 7.880 -9.463 15.384 1.00 95.25 196 GLU A CA 1
ATOM 1518 C C . GLU A 1 196 ? 7.813 -10.506 14.272 1.00 95.25 196 GLU A C 1
ATOM 1520 O O . GLU A 1 196 ? 7.316 -11.619 14.467 1.00 95.25 196 GLU A O 1
ATOM 1525 N N . LEU A 1 197 ? 8.328 -10.156 13.099 1.00 93.00 197 LEU A N 1
ATOM 1526 C CA . LEU A 1 197 ? 8.357 -11.047 11.952 1.00 93.00 197 LEU A CA 1
ATOM 1527 C C . LEU A 1 197 ? 9.662 -11.839 11.907 1.00 93.00 197 LEU A C 1
ATOM 1529 O O . LEU A 1 197 ? 10.744 -11.338 12.211 1.00 93.00 197 LEU A O 1
ATOM 1533 N N . ALA A 1 198 ? 9.571 -13.086 11.447 1.00 89.12 198 ALA A N 1
ATOM 1534 C CA . ALA A 1 198 ? 10.757 -13.893 11.200 1.00 89.12 198 ALA A CA 1
ATOM 1535 C C . ALA A 1 198 ? 11.655 -13.248 10.115 1.00 89.12 198 ALA A C 1
ATOM 1537 O O . ALA A 1 198 ? 11.124 -12.671 9.163 1.00 89.12 198 ALA A O 1
ATOM 1538 N N . PRO A 1 199 ? 12.993 -13.420 10.160 1.00 85.94 199 PRO A N 1
ATOM 1539 C CA . PRO A 1 199 ? 13.927 -12.706 9.273 1.00 85.94 199 PRO A CA 1
ATOM 1540 C C . PRO A 1 199 ? 13.745 -12.931 7.765 1.00 85.94 199 PRO A C 1
ATOM 1542 O O . PRO A 1 199 ? 14.270 -12.172 6.958 1.00 85.94 199 PRO A O 1
ATOM 1545 N N . TRP A 1 200 ? 13.043 -13.989 7.364 1.00 85.44 200 TRP A N 1
ATOM 1546 C CA . TRP A 1 200 ? 12.764 -14.323 5.964 1.00 85.44 200 TRP A CA 1
ATOM 1547 C C . TRP A 1 200 ? 11.434 -13.743 5.462 1.00 85.44 200 TRP A C 1
ATOM 1549 O O . TRP A 1 200 ? 11.183 -13.727 4.256 1.00 85.44 200 TRP A O 1
ATOM 1559 N N . ARG A 1 201 ? 10.573 -13.261 6.363 1.00 89.81 201 ARG A N 1
ATOM 1560 C CA . ARG A 1 201 ? 9.279 -12.673 6.021 1.00 89.81 201 ARG A CA 1
ATOM 1561 C C . ARG A 1 201 ? 9.479 -11.226 5.576 1.00 89.81 201 ARG A C 1
ATOM 1563 O O . ARG A 1 201 ? 10.162 -10.465 6.252 1.00 89.81 201 ARG A O 1
ATOM 1570 N N . MET A 1 202 ? 8.904 -10.869 4.429 1.00 90.94 202 MET A N 1
ATOM 1571 C CA . MET A 1 202 ? 8.968 -9.500 3.907 1.00 90.94 202 MET A CA 1
ATOM 1572 C C . MET A 1 202 ? 8.023 -8.577 4.670 1.00 90.94 202 MET A C 1
ATOM 1574 O O . MET A 1 202 ? 8.495 -7.631 5.291 1.00 90.94 202 MET A O 1
ATOM 1578 N N . ASN A 1 203 ? 6.736 -8.924 4.669 1.00 94.50 203 ASN A N 1
ATOM 1579 C CA . ASN A 1 203 ? 5.667 -8.170 5.305 1.00 94.50 203 ASN A CA 1
ATOM 1580 C C . ASN A 1 203 ? 4.687 -9.112 6.027 1.00 94.50 203 ASN A C 1
ATOM 1582 O O . ASN A 1 203 ? 4.682 -10.324 5.766 1.00 94.50 203 ASN A O 1
ATOM 1586 N N . LEU A 1 204 ? 3.887 -8.572 6.948 1.00 95.06 204 LEU A N 1
ATOM 1587 C CA . LEU A 1 204 ? 2.884 -9.309 7.724 1.00 95.06 204 LEU A CA 1
ATOM 1588 C C . LEU A 1 204 ? 1.831 -9.995 6.840 1.00 95.06 204 LEU A C 1
ATOM 1590 O O . LEU A 1 204 ? 1.558 -11.178 7.047 1.00 95.06 204 LEU A O 1
ATOM 1594 N N . ASP A 1 205 ? 1.286 -9.293 5.848 1.00 92.44 205 ASP A N 1
ATOM 1595 C CA . ASP A 1 205 ? 0.198 -9.760 4.977 1.00 92.44 205 ASP A CA 1
ATOM 1596 C C . ASP A 1 205 ? 0.534 -11.025 4.164 1.00 92.44 205 ASP A C 1
ATOM 1598 O O . ASP A 1 205 ? -0.321 -11.874 3.918 1.00 92.44 205 ASP A O 1
ATOM 1602 N N . GLY A 1 206 ? 1.807 -11.242 3.832 1.00 89.44 206 GLY A N 1
ATOM 1603 C CA . GLY A 1 206 ? 2.270 -12.483 3.212 1.00 89.44 206 GLY A CA 1
ATOM 1604 C C . GLY A 1 206 ? 2.282 -13.691 4.162 1.00 89.44 206 GLY A C 1
ATOM 1605 O O . GLY A 1 206 ? 2.559 -14.815 3.728 1.00 89.44 206 GLY A O 1
ATOM 1606 N N . GLY A 1 207 ? 2.082 -13.480 5.466 1.00 87.62 207 GLY A N 1
ATOM 1607 C CA . GLY A 1 207 ? 2.191 -14.497 6.511 1.00 87.62 207 GLY A CA 1
ATOM 1608 C C . GLY A 1 207 ? 0.971 -14.644 7.414 1.00 87.62 207 GLY A C 1
ATOM 1609 O O . GLY A 1 207 ? 0.764 -15.747 7.916 1.00 87.62 207 GLY A O 1
ATOM 1610 N N . LEU A 1 208 ? 0.187 -13.590 7.635 1.00 90.38 208 LEU A N 1
ATOM 1611 C CA . LEU A 1 208 ? -0.982 -13.600 8.510 1.00 90.38 208 LEU A CA 1
ATOM 1612 C C . LEU A 1 208 ? -1.981 -12.523 8.073 1.00 90.38 208 LEU A C 1
ATOM 1614 O O . LEU A 1 208 ? -1.655 -11.341 8.083 1.00 90.38 208 LEU A O 1
ATOM 1618 N N . LEU A 1 209 ? -3.209 -12.936 7.757 1.00 89.81 209 LEU A N 1
ATOM 1619 C CA . LEU A 1 209 ? -4.318 -12.046 7.411 1.00 89.81 209 LEU A CA 1
ATOM 1620 C C . LEU A 1 209 ? -5.622 -12.515 8.076 1.00 89.81 209 LEU A C 1
ATOM 1622 O O . LEU A 1 209 ? -6.046 -13.653 7.847 1.00 89.81 209 LEU A O 1
ATOM 1626 N N . PRO A 1 210 ? -6.287 -11.671 8.881 1.00 87.94 210 PRO A N 1
ATOM 1627 C CA . PRO A 1 210 ? -7.689 -11.859 9.234 1.00 87.94 210 PRO A CA 1
ATOM 1628 C C . PRO A 1 210 ? -8.558 -11.780 7.975 1.00 87.94 210 PRO A C 1
ATOM 1630 O O . PRO A 1 210 ? -8.390 -10.881 7.155 1.00 87.94 210 PRO A O 1
ATOM 1633 N N . VAL A 1 211 ? -9.478 -12.730 7.814 1.00 88.12 211 VAL A N 1
ATOM 1634 C CA . VAL A 1 211 ? -10.405 -12.793 6.666 1.00 88.12 211 VAL A CA 1
ATOM 1635 C C . VAL A 1 211 ? -11.874 -12.850 7.092 1.00 88.12 211 VAL A C 1
ATOM 1637 O O . VAL A 1 211 ? -12.761 -12.703 6.255 1.00 88.12 211 VAL A O 1
ATOM 1640 N N . ALA A 1 212 ? -12.133 -13.056 8.384 1.00 84.25 212 ALA A N 1
ATOM 1641 C CA . ALA A 1 212 ? -13.434 -12.923 9.029 1.00 84.25 212 ALA A CA 1
ATOM 1642 C C . ALA A 1 212 ? -13.231 -12.562 10.512 1.00 84.25 212 ALA A C 1
ATOM 1644 O O . ALA A 1 212 ? -12.096 -12.533 10.992 1.00 84.25 212 ALA A O 1
ATOM 1645 N N . ASP A 1 213 ? -14.321 -12.332 11.248 1.00 78.56 213 ASP A N 1
ATOM 1646 C CA . ASP A 1 213 ? -14.272 -11.949 12.670 1.00 78.56 213 ASP A CA 1
ATOM 1647 C C . ASP A 1 213 ? -13.544 -12.985 13.547 1.00 78.56 213 ASP 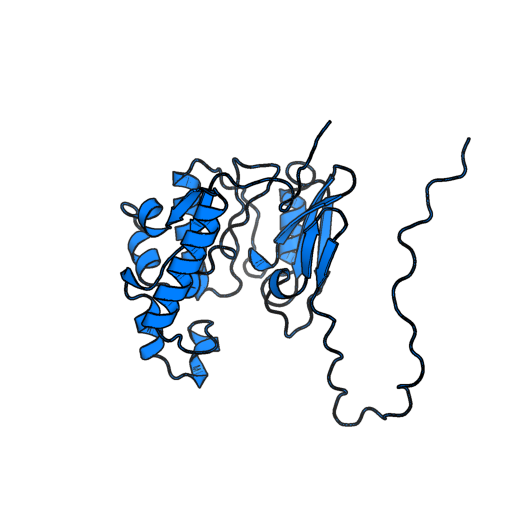A C 1
ATOM 1649 O O . ASP A 1 213 ? -12.895 -12.632 14.531 1.00 78.56 213 ASP A O 1
ATOM 1653 N N . ASP A 1 214 ? -13.623 -14.259 13.171 1.00 83.88 214 ASP A N 1
ATOM 1654 C CA . ASP A 1 214 ? -13.053 -15.402 13.883 1.00 83.88 214 ASP A CA 1
ATOM 1655 C C . ASP A 1 214 ? -12.117 -16.262 13.013 1.00 83.88 214 ASP A C 1
ATOM 1657 O O . ASP A 1 214 ? -11.636 -17.304 13.463 1.00 83.88 214 ASP A O 1
ATOM 1661 N N . VAL A 1 215 ? -11.811 -15.826 11.782 1.00 88.81 215 VAL A N 1
ATOM 1662 C CA . VAL A 1 215 ? -10.965 -16.576 10.841 1.00 88.81 215 VAL A CA 1
ATOM 1663 C C . VAL A 1 215 ? -9.725 -15.781 10.457 1.00 88.81 215 VAL A C 1
ATOM 1665 O O . VAL A 1 215 ? -9.799 -14.665 9.943 1.00 88.81 215 VAL A O 1
ATOM 1668 N N . VAL A 1 216 ? -8.568 -16.420 10.628 1.00 89.44 216 VAL A N 1
ATOM 1669 C CA . VAL A 1 216 ? -7.262 -15.917 10.197 1.00 89.44 216 VAL A CA 1
ATOM 1670 C C . VAL A 1 216 ? -6.615 -16.941 9.273 1.00 89.44 216 VAL A C 1
ATOM 1672 O O . VAL A 1 216 ? -6.527 -18.125 9.602 1.00 89.44 216 VAL A O 1
ATOM 1675 N N . VAL A 1 217 ? -6.114 -16.479 8.130 1.00 90.81 217 VAL A N 1
ATOM 1676 C CA . VAL A 1 217 ? -5.219 -17.254 7.272 1.00 90.81 217 VAL A CA 1
ATOM 1677 C C . VAL A 1 217 ? -3.796 -16.957 7.712 1.00 90.81 217 VAL A C 1
ATOM 1679 O O . VAL A 1 217 ? -3.344 -15.818 7.639 1.00 90.81 217 VAL A O 1
ATOM 1682 N N . ALA A 1 218 ? -3.086 -17.982 8.173 1.00 89.81 218 ALA A N 1
ATOM 1683 C CA . ALA A 1 218 ? -1.699 -17.855 8.585 1.00 89.81 218 ALA A CA 1
ATOM 1684 C C . ALA A 1 218 ? -0.834 -18.891 7.873 1.00 89.81 218 ALA A C 1
ATOM 1686 O O . ALA A 1 218 ? -1.154 -20.080 7.826 1.00 89.81 218 ALA A O 1
ATOM 1687 N N . HIS A 1 219 ? 0.303 -18.442 7.356 1.00 84.94 219 HIS A N 1
ATOM 1688 C CA . HIS A 1 219 ? 1.364 -19.344 6.964 1.00 84.94 219 HIS A CA 1
ATOM 1689 C C . HIS A 1 219 ? 1.957 -19.944 8.246 1.00 84.94 219 HIS A C 1
ATOM 1691 O O . HIS A 1 219 ? 2.416 -19.186 9.108 1.00 84.94 219 HIS A O 1
ATOM 1697 N N . PRO A 1 220 ? 1.997 -21.280 8.394 1.00 76.88 220 PRO A N 1
ATOM 1698 C CA . PRO A 1 220 ? 2.558 -21.899 9.585 1.00 76.88 220 PRO A CA 1
ATOM 1699 C C . PRO A 1 220 ? 4.003 -21.424 9.781 1.00 76.88 220 PRO A C 1
ATOM 1701 O O . PRO A 1 220 ? 4.714 -21.209 8.790 1.00 76.88 220 PRO A O 1
ATOM 1704 N N . PRO A 1 221 ? 4.468 -21.234 11.027 1.00 65.25 221 PRO A N 1
ATOM 1705 C CA . PRO A 1 221 ? 5.856 -20.879 11.257 1.00 65.25 221 PRO A CA 1
ATOM 1706 C C . PRO A 1 221 ? 6.725 -21.937 10.582 1.00 65.25 221 PRO A C 1
ATOM 1708 O O . PRO A 1 221 ? 6.610 -23.132 10.868 1.00 65.25 221 PRO A O 1
ATOM 1711 N N . HIS A 1 222 ? 7.577 -21.503 9.654 1.00 46.91 222 HIS A N 1
ATOM 1712 C CA . HIS A 1 222 ? 8.629 -22.369 9.153 1.00 46.91 222 HIS A CA 1
ATOM 1713 C C . HIS A 1 222 ? 9.439 -22.763 10.388 1.00 46.91 222 HIS A C 1
ATOM 1715 O O . HIS A 1 222 ? 9.991 -21.886 11.058 1.00 46.91 222 HIS A O 1
ATOM 1721 N N . ARG A 1 223 ? 9.472 -24.058 10.742 1.00 42.53 223 ARG A N 1
ATOM 1722 C CA . ARG A 1 223 ? 10.461 -24.518 11.721 1.00 42.53 223 ARG A CA 1
ATOM 1723 C C . ARG A 1 223 ? 11.808 -24.041 11.180 1.00 42.53 223 ARG A C 1
ATOM 1725 O O . ARG A 1 223 ? 12.073 -24.307 10.000 1.00 42.53 223 ARG A O 1
ATOM 1732 N N . PRO A 1 224 ? 12.618 -23.306 11.962 1.00 41.56 224 PRO A N 1
ATOM 1733 C CA . PRO A 1 224 ? 13.963 -23.002 11.518 1.00 41.56 224 PRO A CA 1
ATOM 1734 C C . PRO A 1 224 ? 14.612 -24.333 11.146 1.00 41.56 224 PRO A C 1
ATOM 1736 O O . PRO A 1 224 ? 14.457 -25.324 11.868 1.00 41.56 224 PRO A O 1
ATOM 1739 N N . HIS A 1 225 ? 15.276 -24.379 9.991 1.00 36.41 225 HIS A N 1
ATOM 1740 C CA . HIS A 1 225 ? 16.183 -25.483 9.717 1.00 36.41 225 HIS A CA 1
ATOM 1741 C C . HIS A 1 225 ? 17.108 -25.566 10.940 1.00 36.41 225 HIS A C 1
ATOM 1743 O O . HIS A 1 225 ? 17.660 -24.525 11.316 1.00 36.41 225 HIS A O 1
ATOM 1749 N N . PRO A 1 226 ? 17.224 -26.723 11.623 1.00 37.44 226 PRO A N 1
ATOM 1750 C CA . PRO A 1 226 ? 18.177 -26.833 12.712 1.00 37.44 226 PRO A CA 1
ATOM 1751 C C . PRO A 1 226 ? 19.532 -26.387 12.170 1.00 37.44 226 PRO A C 1
ATOM 1753 O O . PRO A 1 226 ? 19.913 -26.776 11.060 1.00 37.44 226 PRO A O 1
ATOM 1756 N N . ALA A 1 227 ? 20.223 -25.531 12.926 1.00 38.56 227 ALA A N 1
ATOM 1757 C CA . ALA A 1 227 ? 21.598 -25.182 12.614 1.00 38.56 227 ALA A CA 1
ATOM 1758 C C . ALA A 1 227 ? 22.378 -26.486 12.360 1.00 38.56 227 ALA A C 1
ATOM 1760 O O . ALA A 1 227 ? 22.104 -27.482 13.046 1.00 38.56 227 ALA A O 1
ATOM 1761 N N . PRO A 1 228 ? 23.308 -26.526 11.389 1.00 35.41 228 PRO A N 1
ATOM 1762 C CA . PRO A 1 228 ? 24.113 -27.717 11.155 1.00 35.41 228 PRO A CA 1
ATOM 1763 C C . PRO A 1 228 ? 24.768 -28.140 12.479 1.00 35.41 228 PRO A C 1
ATOM 1765 O O . PRO A 1 228 ? 25.606 -27.413 13.006 1.00 35.41 228 PRO A O 1
ATOM 1768 N N . GLY A 1 229 ? 24.333 -29.269 13.049 1.00 46.78 229 GLY A N 1
ATOM 1769 C CA . GLY A 1 229 ? 24.843 -29.794 14.322 1.00 46.78 229 GLY A CA 1
ATOM 1770 C C . GLY A 1 229 ? 23.890 -29.784 15.527 1.00 46.78 229 GLY A C 1
ATOM 1771 O O . GLY A 1 229 ? 24.311 -30.224 16.592 1.00 46.78 229 GLY A O 1
ATOM 1772 N N . ALA A 1 230 ? 22.633 -29.339 15.409 1.00 43.88 230 ALA A N 1
ATOM 1773 C CA . ALA A 1 230 ? 21.668 -29.502 16.504 1.00 43.88 230 ALA A CA 1
ATOM 1774 C C . ALA A 1 230 ? 21.142 -30.950 16.564 1.00 43.88 230 ALA A C 1
ATOM 1776 O O . ALA A 1 230 ? 20.501 -31.438 15.631 1.00 43.88 230 ALA A O 1
ATOM 1777 N N . ASP A 1 231 ? 21.465 -31.629 17.663 1.00 40.44 231 ASP A N 1
ATOM 1778 C CA . ASP A 1 231 ? 21.224 -33.047 17.904 1.00 40.44 231 ASP A CA 1
ATOM 1779 C C . ASP A 1 231 ? 19.727 -33.416 17.853 1.00 40.44 231 ASP A C 1
ATOM 1781 O O . ASP A 1 231 ? 18.853 -32.746 18.403 1.00 40.44 231 ASP A O 1
ATOM 1785 N N . SER A 1 232 ? 19.427 -34.510 17.156 1.00 43.69 232 SER A N 1
ATOM 1786 C CA . SER A 1 232 ? 18.077 -34.963 16.779 1.00 43.69 232 SER A CA 1
ATOM 1787 C C . SER A 1 232 ? 17.272 -35.633 17.907 1.00 43.69 232 SER A C 1
ATOM 1789 O O . SER A 1 232 ? 16.223 -36.229 17.658 1.00 43.69 232 SER A O 1
ATOM 1791 N N . SER A 1 233 ? 17.728 -35.538 19.156 1.00 40.47 233 SER A N 1
ATOM 1792 C CA . SER A 1 233 ? 17.183 -36.301 20.285 1.00 40.47 233 SER A CA 1
ATOM 1793 C C . SER A 1 233 ? 16.026 -35.618 21.036 1.00 40.47 233 SER A C 1
ATOM 1795 O O . SER A 1 233 ? 15.264 -36.311 21.708 1.00 40.47 233 SER A O 1
ATOM 1797 N N . GLU A 1 234 ? 15.779 -34.314 20.853 1.00 39.25 234 GLU A N 1
ATOM 1798 C CA . GLU A 1 234 ? 14.661 -33.604 21.518 1.00 39.25 234 GLU A CA 1
ATOM 1799 C C . GLU A 1 234 ? 13.352 -33.528 20.701 1.00 39.25 234 GLU A C 1
ATOM 1801 O O . GLU A 1 234 ? 12.354 -32.961 21.146 1.00 39.25 234 GLU A O 1
ATOM 1806 N N . GLN A 1 235 ? 13.269 -34.168 19.528 1.00 45.16 235 GLN A N 1
ATOM 1807 C CA . GLN A 1 235 ? 12.078 -34.108 18.657 1.00 45.16 235 GLN A CA 1
ATOM 1808 C C . GLN A 1 235 ? 10.855 -34.932 19.130 1.00 45.16 235 GLN A C 1
ATOM 1810 O O . GLN A 1 235 ? 9.892 -35.097 18.378 1.00 45.16 235 GLN A O 1
ATOM 1815 N N . ARG A 1 236 ? 10.827 -35.422 20.376 1.00 37.47 236 ARG A N 1
ATOM 1816 C CA . ARG A 1 236 ? 9.692 -36.181 20.943 1.00 37.47 236 ARG A CA 1
ATOM 1817 C C . ARG A 1 236 ? 9.098 -35.536 22.197 1.00 37.47 236 ARG A C 1
ATOM 1819 O O . ARG A 1 236 ? 8.978 -36.174 23.233 1.00 37.47 236 ARG A O 1
ATOM 1826 N N . ALA A 1 237 ? 8.634 -34.297 22.084 1.00 34.53 237 ALA A N 1
ATOM 1827 C CA . ALA A 1 237 ? 7.589 -33.780 22.968 1.00 34.53 237 ALA A CA 1
ATOM 1828 C C . ALA A 1 237 ? 6.776 -32.703 22.242 1.00 34.53 237 ALA A C 1
ATOM 1830 O O . ALA A 1 237 ? 7.024 -31.507 22.357 1.00 34.53 237 ALA A O 1
ATOM 1831 N N . GLY A 1 238 ? 5.790 -33.139 21.458 1.00 40.41 238 GLY A N 1
ATOM 1832 C CA . GLY A 1 238 ? 4.765 -32.244 20.939 1.00 40.41 238 GLY A CA 1
ATOM 1833 C C . GLY A 1 238 ? 3.923 -31.686 22.086 1.00 40.41 238 GLY A C 1
ATOM 1834 O O . GLY A 1 238 ? 3.203 -32.430 22.749 1.00 40.41 238 GLY A O 1
ATOM 1835 N N . ARG A 1 239 ? 3.980 -30.370 22.290 1.00 30.05 239 ARG A N 1
ATOM 1836 C CA . ARG A 1 239 ? 2.904 -29.608 22.929 1.00 30.05 239 ARG A CA 1
ATOM 1837 C C . ARG A 1 239 ? 2.593 -28.384 22.065 1.00 30.05 239 ARG A C 1
ATOM 1839 O O . ARG A 1 239 ? 3.515 -27.628 21.762 1.00 30.05 239 ARG A O 1
ATOM 1846 N N . PRO A 1 240 ? 1.335 -28.182 21.643 1.00 32.31 240 PRO A N 1
ATOM 1847 C CA . PRO A 1 240 ? 0.943 -26.959 20.966 1.00 32.31 240 PRO A CA 1
ATOM 1848 C C . PRO A 1 240 ? 0.974 -25.797 21.966 1.00 32.31 240 PRO A C 1
ATOM 1850 O O . PRO A 1 240 ? 0.375 -25.866 23.039 1.00 32.31 240 PRO A O 1
ATOM 1853 N N . LEU A 1 241 ? 1.676 -24.726 21.601 1.00 33.56 241 LEU A N 1
ATOM 1854 C CA . LEU A 1 241 ? 1.602 -23.418 22.249 1.00 33.56 241 LEU A CA 1
ATOM 1855 C C . LEU A 1 241 ? 0.319 -22.721 21.776 1.00 33.56 241 LEU A C 1
ATOM 1857 O O . LEU A 1 241 ? 0.346 -21.809 20.961 1.00 33.56 241 LEU A O 1
ATOM 1861 N N . VAL A 1 242 ? -0.821 -23.211 22.258 1.00 35.41 242 VAL A N 1
ATOM 1862 C CA . VAL A 1 242 ? -2.078 -22.459 22.295 1.00 35.41 242 VAL A CA 1
ATOM 1863 C C . VAL A 1 242 ? -2.702 -22.759 23.650 1.00 35.41 242 VAL A C 1
ATOM 1865 O O . VAL A 1 242 ? -3.301 -23.815 23.847 1.00 35.41 242 VAL A O 1
ATOM 1868 N N . ARG A 1 243 ? -2.504 -21.854 24.609 1.00 30.41 243 ARG A N 1
ATOM 1869 C CA . ARG A 1 243 ? -3.304 -21.797 25.832 1.00 30.41 243 ARG A CA 1
ATOM 1870 C C . ARG A 1 243 ? -3.647 -20.350 26.166 1.00 30.41 243 ARG A C 1
ATOM 1872 O O . ARG A 1 243 ? -2.765 -19.522 26.359 1.00 30.41 243 ARG A O 1
ATOM 1879 N N . ASP A 1 244 ? -4.959 -20.153 26.224 1.00 31.27 244 ASP A N 1
ATOM 1880 C CA . ASP A 1 244 ? -5.705 -19.294 27.138 1.00 31.27 244 ASP A CA 1
ATOM 1881 C C . ASP A 1 244 ? -5.702 -17.778 26.886 1.00 31.27 244 ASP A C 1
ATOM 1883 O O . ASP A 1 244 ? -5.084 -16.990 27.593 1.00 31.27 244 ASP A O 1
ATOM 1887 N N . LEU A 1 245 ? -6.548 -17.373 25.928 1.00 30.67 245 LEU A N 1
ATOM 1888 C CA . LEU A 1 245 ? -7.186 -16.047 25.869 1.00 30.67 245 LEU A CA 1
ATOM 1889 C C . LEU A 1 245 ? -8.681 -16.114 26.256 1.00 30.67 245 LEU A C 1
ATOM 1891 O O . LEU A 1 245 ? -9.502 -15.353 25.753 1.00 30.67 245 LEU A O 1
ATOM 1895 N N . ALA A 1 246 ? -9.056 -17.031 27.151 1.00 37.34 246 ALA A N 1
ATOM 1896 C CA . ALA A 1 246 ? -10.431 -17.156 27.633 1.00 37.34 246 ALA A CA 1
ATOM 1897 C C . ALA A 1 246 ? -10.475 -17.610 29.100 1.00 37.34 246 ALA A C 1
ATOM 1899 O O . ALA A 1 246 ? -10.678 -18.786 29.371 1.00 37.34 246 ALA A O 1
ATOM 1900 N N . ALA A 1 247 ? -10.272 -16.679 30.039 1.00 33.75 247 ALA A N 1
ATOM 1901 C CA . ALA A 1 247 ? -10.786 -16.766 31.414 1.00 33.75 247 ALA A CA 1
ATOM 1902 C C . ALA A 1 247 ? -10.510 -15.460 32.181 1.00 33.75 247 ALA A C 1
ATOM 1904 O O . ALA A 1 247 ? -9.546 -15.368 32.934 1.00 33.75 247 ALA A O 1
ATOM 1905 N N . ALA A 1 248 ? -11.354 -14.445 31.992 1.00 34.09 248 ALA A N 1
ATOM 1906 C CA . ALA A 1 248 ? -11.515 -13.351 32.956 1.00 34.09 248 ALA A CA 1
ATOM 1907 C C . ALA A 1 248 ? -12.833 -12.605 32.699 1.00 34.09 248 ALA A C 1
ATOM 1909 O O . ALA A 1 248 ? -12.821 -11.440 32.319 1.00 34.09 248 ALA A O 1
ATOM 1910 N N . SER A 1 249 ? -13.974 -13.288 32.836 1.00 42.56 249 SER A N 1
ATOM 1911 C CA . SER A 1 249 ? -15.305 -12.663 32.971 1.00 42.56 249 SER A CA 1
ATOM 1912 C C . SER A 1 249 ? -16.332 -13.692 33.457 1.00 42.56 249 SER A C 1
ATOM 1914 O O . SER A 1 249 ? -17.233 -14.071 32.720 1.00 42.56 249 SER A O 1
ATOM 1916 N N . SER A 1 250 ? -16.176 -14.172 34.691 1.00 37.94 250 SER A N 1
ATOM 1917 C CA . SER A 1 250 ? -17.279 -14.714 35.498 1.00 37.94 250 SER A CA 1
ATOM 1918 C C . SER A 1 250 ? -16.775 -14.958 36.920 1.00 37.94 250 SER A C 1
ATOM 1920 O O . SER A 1 250 ? -16.169 -15.992 37.173 1.00 37.94 250 SER A O 1
ATOM 1922 N N . GLU A 1 251 ? -16.944 -13.967 37.797 1.00 35.97 251 GLU A N 1
ATOM 1923 C CA . GLU A 1 251 ? -17.354 -14.113 39.207 1.00 35.97 251 GLU A CA 1
ATOM 1924 C C . GLU A 1 251 ? -17.241 -12.745 39.901 1.00 35.97 251 GLU A C 1
ATOM 1926 O O . GLU A 1 251 ? -16.155 -12.223 40.147 1.00 35.97 251 GLU A O 1
ATOM 1931 N N . GLY A 1 252 ? -18.399 -12.135 40.150 1.00 38.53 252 GLY A N 1
ATOM 1932 C CA . GLY A 1 252 ? -18.548 -10.809 40.742 1.00 38.53 252 GLY A CA 1
ATOM 1933 C C . GLY A 1 252 ? -19.985 -10.314 40.592 1.00 38.53 252 GLY A C 1
ATOM 1934 O O . GLY A 1 252 ? -20.217 -9.326 39.900 1.00 38.53 252 GLY A O 1
ATOM 1935 N N . GLY A 1 253 ? -20.933 -11.045 41.189 1.00 32.88 253 GLY A N 1
ATOM 1936 C CA . GLY A 1 253 ? -22.372 -10.760 41.179 1.00 32.88 253 GLY A CA 1
ATOM 1937 C C . GLY A 1 253 ? -23.193 -12.005 41.453 1.00 32.88 253 GLY A C 1
ATOM 1938 O O . GLY A 1 253 ? -23.431 -12.744 40.477 1.00 32.88 253 GLY A O 1
#

Sequence (253 aa):
MLEHIAEHSRRPEIVLLHDPVPFGALNVLDEVPGEEMEERLLFRAQPETRRFALQHRAFAEAIAGAGFTCRYLGELVGDSACFGIAGSDPNLMFTRDAAITLPWAPDVYLPAHMAKPLRGAEVVVLSTALEALGLQRVEWRGSDDAYLEGGDVVPFSRGGNRCLLVGYARRSTLKAVRHLREALVPYLADEIFAIELAPWRMNLDGGLLPVADDVVVAHPPHRPHPAPGADSSEQRAGRPLVRDLAAASSEGG